Protein AF-A0A957Q0A1-F1 (afdb_monomer)

Foldseek 3Di:
DDDDDDDDDDDDDDDDDDDDDPDDPPPPDDPPDDDLPDPCCCPPVVLVVCVVVPDDNLQAQFAAWEADPVQQKIKIWRLWQDDSQPPPDDDHHDDGAQQTFIWMFHADPVRDGDDIDTPFGQDQAQPVDQAARTDPQGGGRWHYWYAAPLRWIWTWHPDPRHQWTFIWIHNSDGIATFKTAAGPWTWAQFDQDPQQKTWIKTFCHPCPADPPRNFIFTWTFFQDGPPDDFHGDDRDDDNRNRHMDGRGGDIDTQFTFPDAQPAEPVSAHHQFAQFLVRHTDGARGWHHWAFQAPDPNSQWTWIWIWGQAVQIWIKTFTKGQDPVRDIYGNGIHIDHPSVVRGHHGFHHWDADPVRDIDTDHPPDD

Solvent-accessible surface area (backbone atoms only — not comparable to full-atom values): 19840 Å² total; per-residue (Å²): 134,86,85,88,86,90,88,88,86,87,82,84,82,82,84,76,91,76,93,68,78,87,71,79,62,82,87,79,53,62,99,78,64,74,61,72,89,42,95,56,18,73,76,80,36,41,70,65,37,38,44,73,75,67,47,87,80,37,78,36,58,71,58,21,63,30,66,38,83,88,77,38,29,40,37,40,19,23,21,31,38,39,67,52,27,46,69,76,45,91,91,43,66,49,80,75,28,78,20,10,35,35,32,36,26,59,39,52,100,84,67,48,71,84,56,78,44,82,72,45,67,13,52,74,77,37,90,87,39,88,54,43,24,24,44,87,94,47,52,32,13,33,27,35,34,31,47,36,89,69,69,31,41,32,40,17,8,58,36,89,36,34,55,48,15,38,35,36,38,31,71,86,82,53,80,37,39,42,31,34,40,21,37,62,15,28,38,24,19,51,36,54,48,100,69,19,45,40,30,38,17,38,14,44,20,34,68,84,32,50,86,80,44,31,38,8,27,40,31,36,43,33,87,48,49,55,74,60,90,72,56,61,50,77,85,69,59,79,77,51,35,38,33,76,46,64,33,64,48,43,84,40,76,68,43,41,44,71,39,73,38,48,76,25,87,79,76,29,28,35,45,41,31,56,39,69,88,74,48,73,48,84,40,48,30,37,24,16,35,26,78,34,63,74,47,96,76,55,49,33,26,39,42,32,34,19,22,50,30,85,67,16,36,37,37,42,29,39,34,36,53,46,99,87,61,49,72,42,61,69,28,29,43,56,56,76,36,37,92,70,75,44,48,41,23,16,32,58,49,40,66,48,100,85,67,44,73,43,80,35,62,46,88,69,130

Structure (mmCIF, N/CA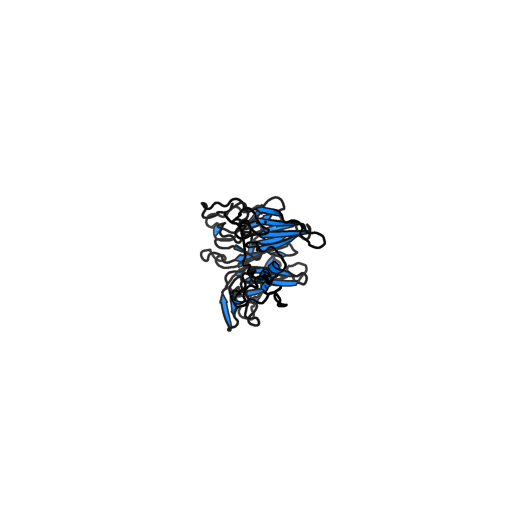/C/O backbone):
data_AF-A0A957Q0A1-F1
#
_entry.id   AF-A0A957Q0A1-F1
#
loop_
_atom_site.group_PDB
_atom_site.id
_atom_site.type_symbol
_atom_site.label_atom_id
_atom_site.label_alt_id
_atom_site.label_comp_id
_atom_site.label_asym_id
_atom_site.label_entity_id
_atom_site.label_seq_id
_atom_site.pdbx_PDB_ins_code
_atom_site.Cartn_x
_atom_site.Cartn_y
_atom_site.Cartn_z
_atom_site.occupancy
_atom_site.B_iso_or_equiv
_atom_site.auth_seq_id
_atom_site.auth_comp_id
_atom_site.auth_asym_id
_atom_site.auth_atom_id
_atom_site.pdbx_PDB_model_num
ATOM 1 N N . MET A 1 1 ? -86.832 45.012 17.436 1.00 36.28 1 MET A N 1
ATOM 2 C CA . MET A 1 1 ? -87.349 44.691 16.087 1.00 36.28 1 MET A CA 1
ATOM 3 C C . MET A 1 1 ? -86.285 43.888 15.342 1.00 36.28 1 MET A C 1
ATOM 5 O O . MET A 1 1 ? -85.155 44.338 15.357 1.00 36.28 1 MET A O 1
ATOM 9 N N . GLN A 1 2 ? -86.675 42.716 14.805 1.00 35.06 2 GLN A N 1
ATOM 10 C CA . GLN A 1 2 ? -86.088 41.884 13.715 1.00 35.06 2 GLN A CA 1
ATOM 11 C C . GLN A 1 2 ? -84.555 41.638 13.683 1.00 35.06 2 GLN A C 1
ATOM 13 O O . GLN A 1 2 ? -83.785 42.577 13.596 1.00 35.06 2 GLN A O 1
ATOM 18 N N . ARG A 1 3 ? -84.031 40.412 13.882 1.00 35.78 3 ARG A N 1
ATOM 19 C CA . ARG A 1 3 ? -84.052 39.142 13.089 1.00 35.78 3 ARG A CA 1
ATOM 20 C C . ARG A 1 3 ? -82.926 39.015 12.024 1.00 35.78 3 ARG A C 1
ATOM 22 O O . ARG A 1 3 ? -82.956 39.757 11.058 1.00 35.78 3 ARG A O 1
ATOM 29 N N . VAL A 1 4 ? -82.113 37.944 12.192 1.00 33.84 4 VAL A N 1
ATOM 30 C CA . VAL A 1 4 ? -81.620 36.930 11.197 1.00 33.84 4 VAL A CA 1
ATOM 31 C C . VAL A 1 4 ? -80.537 37.407 10.191 1.00 33.84 4 VAL A C 1
ATOM 33 O O . VAL A 1 4 ? -80.755 38.412 9.538 1.00 33.84 4 VAL A O 1
ATOM 36 N N . THR A 1 5 ? -79.299 36.886 10.052 1.00 35.75 5 THR A N 1
ATOM 37 C CA . THR A 1 5 ? -78.651 35.542 9.904 1.00 35.75 5 THR A CA 1
ATOM 38 C C . THR A 1 5 ? -78.504 35.028 8.442 1.00 35.75 5 THR A C 1
ATOM 40 O O . THR A 1 5 ? -79.501 34.670 7.832 1.00 35.75 5 THR A O 1
ATOM 43 N N . ILE A 1 6 ? -77.231 34.891 7.993 1.00 35.25 6 ILE A N 1
ATOM 44 C CA . ILE A 1 6 ? -76.593 33.980 6.985 1.00 35.25 6 ILE A CA 1
ATOM 45 C C . ILE A 1 6 ? -76.952 34.092 5.479 1.00 35.25 6 ILE A C 1
ATOM 47 O O . ILE A 1 6 ? -78.115 34.011 5.118 1.00 35.25 6 ILE A O 1
ATOM 51 N N . ILE A 1 7 ? -75.916 34.123 4.609 1.00 33.19 7 ILE A N 1
ATOM 52 C CA . ILE A 1 7 ? -75.650 33.169 3.494 1.00 33.19 7 ILE A CA 1
ATOM 53 C C . ILE A 1 7 ? -74.163 33.229 3.080 1.00 33.19 7 ILE A C 1
ATOM 55 O O . ILE A 1 7 ? -73.556 34.291 2.980 1.00 33.19 7 ILE A O 1
ATOM 59 N N . ALA A 1 8 ? -73.605 32.033 2.893 1.00 30.94 8 ALA A N 1
ATOM 60 C CA . ALA A 1 8 ? -72.232 31.681 2.558 1.00 30.94 8 ALA A CA 1
ATOM 61 C C . ALA A 1 8 ? -71.898 31.837 1.063 1.00 30.94 8 ALA A C 1
ATOM 63 O O . ALA A 1 8 ? -72.773 31.659 0.219 1.00 30.94 8 ALA A O 1
ATOM 64 N N . LEU A 1 9 ? -70.609 31.985 0.736 1.00 29.80 9 LEU A N 1
ATOM 65 C CA . LEU A 1 9 ? -70.069 31.532 -0.548 1.00 29.80 9 LEU A CA 1
ATOM 66 C C . LEU A 1 9 ? -68.820 30.674 -0.297 1.00 29.80 9 LEU A C 1
ATOM 68 O O . LEU A 1 9 ? -67.817 31.144 0.235 1.00 29.80 9 LEU A O 1
ATOM 72 N N . ARG A 1 10 ? -68.927 29.388 -0.643 1.00 30.81 10 ARG A N 1
ATOM 73 C CA . ARG A 1 10 ? -67.833 28.415 -0.703 1.00 30.81 10 ARG A CA 1
ATOM 74 C C . ARG A 1 10 ? -67.274 28.418 -2.123 1.00 30.81 10 ARG A C 1
ATOM 76 O O . ARG A 1 10 ? -68.052 28.246 -3.056 1.00 30.81 10 ARG A O 1
ATOM 83 N N . ILE A 1 11 ? -65.956 28.492 -2.278 1.00 33.19 11 ILE A N 1
ATOM 84 C CA . ILE A 1 11 ? -65.267 27.920 -3.441 1.00 33.19 11 ILE A CA 1
ATOM 85 C C . ILE A 1 11 ? -64.171 27.013 -2.892 1.00 33.19 11 ILE A C 1
ATOM 87 O O . ILE A 1 11 ? -63.233 27.464 -2.242 1.00 33.19 11 ILE A O 1
ATOM 91 N N . ALA A 1 12 ? -64.372 25.714 -3.097 1.00 31.03 12 ALA A N 1
ATOM 92 C CA . ALA A 1 12 ? -63.409 24.666 -2.822 1.00 31.03 12 ALA A CA 1
ATOM 93 C C . ALA A 1 12 ? -62.410 24.607 -3.985 1.00 31.03 12 ALA A C 1
ATOM 95 O O . ALA A 1 12 ? -62.823 24.461 -5.134 1.00 31.03 12 ALA A O 1
ATOM 96 N N . ALA A 1 13 ? -61.115 24.714 -3.691 1.00 32.44 13 ALA A N 1
ATOM 97 C CA . ALA A 1 13 ? -60.069 24.338 -4.631 1.00 32.44 13 ALA A CA 1
ATOM 98 C C . ALA A 1 13 ? -59.868 22.820 -4.534 1.00 32.44 13 ALA A C 1
ATOM 100 O O . ALA A 1 13 ? -59.596 22.287 -3.457 1.00 32.44 13 ALA A O 1
ATOM 101 N N . LEU A 1 14 ? -60.080 22.135 -5.658 1.00 29.56 14 LEU A N 1
ATOM 102 C CA . LEU A 1 14 ? -59.849 20.705 -5.816 1.00 29.56 14 LEU A CA 1
ATOM 103 C C . LEU A 1 14 ? -58.361 20.392 -5.617 1.00 29.56 14 LEU A C 1
ATOM 105 O O . LEU A 1 14 ? -57.502 20.951 -6.294 1.00 29.56 14 LEU A O 1
ATOM 109 N N . ILE A 1 15 ? -58.094 19.447 -4.722 1.00 32.94 15 ILE A N 1
ATOM 110 C CA . ILE A 1 15 ? -56.836 18.715 -4.623 1.00 32.94 15 ILE A CA 1
ATOM 111 C C . ILE A 1 15 ? -56.781 17.747 -5.808 1.00 32.94 15 ILE A C 1
ATOM 113 O O . ILE A 1 15 ? -57.645 16.879 -5.932 1.00 32.94 15 ILE A O 1
ATOM 117 N N . ALA A 1 16 ? -55.761 17.876 -6.653 1.00 30.95 16 ALA A N 1
ATOM 118 C CA . ALA A 1 16 ? -55.306 16.798 -7.518 1.00 30.95 16 ALA A CA 1
ATOM 119 C C . ALA A 1 16 ? -53.940 16.336 -7.001 1.00 30.95 16 ALA A C 1
ATOM 121 O O . ALA A 1 16 ? -52.974 17.095 -6.986 1.00 30.95 16 ALA A O 1
ATOM 122 N N . PHE A 1 17 ? -53.911 15.096 -6.521 1.00 35.62 17 PHE A N 1
ATOM 123 C CA . PHE A 1 17 ? -52.710 14.343 -6.183 1.00 35.62 17 PHE A CA 1
ATOM 124 C C . PHE A 1 17 ? -51.785 14.255 -7.406 1.00 35.62 17 PHE A C 1
ATOM 126 O O . PHE A 1 17 ? -52.199 13.741 -8.443 1.00 35.62 17 PHE A O 1
ATOM 133 N N . SER A 1 18 ? -50.519 14.646 -7.257 1.00 31.11 18 SER A N 1
ATOM 134 C CA . SER A 1 18 ? -49.432 14.038 -8.025 1.00 31.11 18 SER A CA 1
ATOM 135 C C . SER A 1 18 ? -48.354 13.562 -7.056 1.00 31.11 18 SER A C 1
ATOM 137 O O . SER A 1 18 ? -47.536 14.342 -6.573 1.00 31.11 18 SER A O 1
ATOM 139 N N . CYS A 1 19 ? -48.379 12.265 -6.757 1.00 41.03 19 CYS A N 1
ATOM 140 C CA . CYS A 1 19 ? -47.190 11.550 -6.322 1.00 41.03 19 CYS A CA 1
ATOM 141 C C . CYS A 1 19 ? -46.220 11.502 -7.506 1.00 41.03 19 CYS A C 1
ATOM 143 O O . CYS A 1 19 ? -46.461 10.777 -8.466 1.00 41.03 19 CYS A O 1
ATOM 145 N N . ALA A 1 20 ? -45.135 12.257 -7.418 1.00 32.19 20 ALA A N 1
ATOM 146 C CA . ALA A 1 20 ? -43.877 11.931 -8.069 1.00 32.19 20 ALA A CA 1
ATOM 147 C C . ALA A 1 20 ? -42.767 12.350 -7.092 1.00 32.19 20 ALA A C 1
ATOM 149 O O . ALA A 1 20 ? -42.833 13.473 -6.580 1.00 32.19 20 ALA A O 1
ATOM 150 N N . PRO A 1 21 ? -41.796 11.479 -6.768 1.00 35.66 21 PRO A N 1
ATOM 151 C CA . PRO A 1 21 ? -40.610 11.923 -6.047 1.00 35.66 21 PRO A CA 1
ATOM 152 C C . PRO A 1 21 ? -39.870 12.956 -6.914 1.00 35.66 21 PRO A C 1
ATOM 154 O O . PRO A 1 21 ? -40.050 12.956 -8.138 1.00 35.66 21 PRO A O 1
ATOM 157 N N . PRO A 1 22 ? -39.063 13.858 -6.330 1.00 39.69 22 PRO A N 1
ATOM 158 C CA . PRO A 1 22 ? -38.242 14.743 -7.135 1.00 39.69 22 PRO A CA 1
ATOM 159 C C . PRO A 1 22 ? -37.243 13.875 -7.905 1.00 39.69 22 PRO A C 1
ATOM 161 O O . PRO A 1 22 ? -36.281 13.366 -7.339 1.00 39.69 22 PRO A O 1
ATOM 164 N N . ALA A 1 23 ? -37.492 13.674 -9.198 1.00 43.22 23 ALA A N 1
ATOM 165 C CA . ALA A 1 23 ? -36.458 13.222 -10.108 1.00 43.22 23 ALA A CA 1
ATOM 166 C C . ALA A 1 23 ? -35.390 14.318 -10.111 1.00 43.22 23 ALA A C 1
ATOM 168 O O . ALA A 1 23 ? -35.679 15.460 -10.481 1.00 43.22 23 ALA A O 1
ATOM 169 N N . MET A 1 24 ? -34.185 13.991 -9.644 1.00 42.66 24 MET A N 1
ATOM 170 C CA . MET A 1 24 ? -33.029 14.855 -9.843 1.00 42.66 24 MET A CA 1
ATOM 171 C C . MET A 1 24 ? -32.934 15.175 -11.335 1.00 42.66 24 MET A C 1
ATOM 173 O O . MET A 1 24 ? -32.921 14.275 -12.176 1.00 42.66 24 MET A O 1
ATOM 177 N N . ALA A 1 25 ? -32.946 16.462 -11.672 1.00 42.09 25 ALA A N 1
ATOM 178 C CA . ALA A 1 25 ? -32.810 16.885 -13.050 1.00 42.09 25 ALA A CA 1
ATOM 179 C C . ALA A 1 25 ? -31.409 16.504 -13.547 1.00 42.09 25 ALA A C 1
ATOM 181 O O . ALA A 1 25 ? -30.412 16.745 -12.876 1.00 42.09 25 ALA A O 1
ATOM 182 N N . GLN A 1 26 ? -31.339 15.967 -14.763 1.00 46.81 26 GLN A N 1
ATOM 183 C CA . GLN A 1 26 ? -30.113 15.562 -15.463 1.00 46.81 26 GLN A CA 1
ATOM 184 C C . GLN A 1 26 ? -29.058 16.685 -15.613 1.00 46.81 26 GLN A C 1
ATOM 186 O O . GLN A 1 26 ? -27.949 16.427 -16.062 1.00 46.81 26 GLN A O 1
ATOM 191 N N . ALA A 1 27 ? -29.393 17.927 -15.244 1.00 45.62 27 ALA A N 1
ATOM 192 C CA . ALA A 1 27 ? -28.525 19.100 -15.315 1.00 45.62 27 ALA A CA 1
ATOM 193 C C . ALA A 1 27 ? -27.481 19.201 -14.181 1.00 45.62 27 ALA A C 1
ATOM 195 O O . ALA A 1 27 ? -26.561 19.999 -14.318 1.00 45.62 27 ALA A O 1
ATOM 196 N N . ASP A 1 28 ? -27.601 18.399 -13.114 1.00 55.78 28 ASP A N 1
ATOM 197 C CA . ASP A 1 28 ? -26.660 18.386 -11.974 1.00 55.78 28 ASP A CA 1
ATOM 198 C C . ASP A 1 28 ? -25.745 17.146 -11.952 1.00 55.78 28 ASP A C 1
ATOM 200 O O . ASP A 1 28 ? -25.008 16.923 -10.993 1.00 55.78 28 ASP A O 1
ATOM 204 N N . LEU A 1 29 ? -25.800 16.308 -12.991 1.00 54.81 29 LEU A N 1
ATOM 205 C CA . LEU A 1 29 ? -24.927 15.143 -13.098 1.00 54.81 29 LEU A CA 1
ATOM 206 C C . LEU A 1 29 ? -23.552 15.554 -13.650 1.00 54.81 29 LEU A C 1
ATOM 208 O O . LEU A 1 29 ? -23.498 16.385 -14.563 1.00 54.81 29 LEU A O 1
ATOM 212 N N . PRO A 1 30 ? -22.447 14.969 -13.142 1.00 63.41 30 PRO A N 1
ATOM 213 C CA . PRO A 1 30 ? -21.141 15.075 -13.781 1.00 63.41 30 PRO A CA 1
ATOM 214 C C . PRO A 1 30 ? -21.252 14.802 -15.288 1.00 63.41 30 PRO A C 1
ATOM 216 O O . PRO A 1 30 ? -22.104 14.015 -15.708 1.00 63.41 30 PRO A O 1
ATOM 219 N N . PRO A 1 31 ? -20.408 15.419 -16.129 1.00 64.06 31 PRO A N 1
ATOM 220 C CA . PRO A 1 31 ? -20.520 15.326 -17.587 1.00 64.06 31 PRO A CA 1
ATOM 221 C C . PRO A 1 31 ? -20.473 13.892 -18.146 1.00 64.06 31 PRO A C 1
ATOM 223 O O . PRO A 1 31 ? -20.865 13.686 -19.295 1.00 64.06 31 PRO A O 1
ATOM 226 N N . PHE A 1 32 ? -20.040 12.914 -17.347 1.00 75.00 32 PHE A N 1
ATOM 227 C CA . PHE A 1 32 ? -19.947 11.499 -17.712 1.00 75.00 32 PHE A CA 1
ATOM 228 C C . PHE A 1 32 ? -20.939 10.594 -16.978 1.00 75.00 32 PHE A C 1
ATOM 230 O O . PHE A 1 32 ? -20.960 9.391 -17.233 1.00 75.00 32 PHE A O 1
ATOM 237 N N . ALA A 1 33 ? -21.784 11.156 -16.113 1.00 82.19 33 ALA A N 1
ATOM 238 C CA . ALA A 1 33 ? -22.657 10.346 -15.292 1.00 82.19 33 ALA A CA 1
ATOM 239 C C . ALA A 1 33 ? -23.811 9.729 -16.095 1.00 82.19 33 ALA A C 1
ATOM 241 O O . ALA A 1 33 ? -24.498 10.409 -16.867 1.00 82.19 33 ALA A O 1
ATOM 242 N N . ILE A 1 34 ? -24.066 8.440 -15.874 1.00 88.25 34 ILE A N 1
ATOM 243 C CA . ILE A 1 34 ? -25.164 7.715 -16.520 1.00 88.25 34 ILE A CA 1
ATOM 244 C C . ILE A 1 34 ? -26.412 7.651 -15.619 1.00 88.25 34 ILE A C 1
ATOM 246 O O . ILE A 1 34 ? -26.320 7.765 -14.389 1.00 88.25 34 ILE A O 1
ATOM 250 N N . PRO A 1 35 ? -27.614 7.502 -16.211 1.00 91.50 35 PRO A N 1
ATOM 251 C CA . PRO A 1 35 ? -28.833 7.222 -15.459 1.00 91.50 35 PRO A CA 1
ATOM 252 C C . PRO A 1 35 ? -28.706 5.928 -14.649 1.00 91.50 35 PRO A C 1
ATOM 254 O O . PRO A 1 35 ? -28.146 4.948 -15.135 1.00 91.50 35 PRO A O 1
ATOM 257 N N . LEU A 1 36 ? -29.254 5.900 -13.434 1.00 92.75 36 LEU A N 1
ATOM 258 C CA . LEU A 1 36 ? -29.121 4.735 -12.553 1.00 92.75 36 LEU A CA 1
ATOM 259 C C . LEU A 1 36 ? -30.023 3.548 -12.942 1.00 92.75 36 LEU A C 1
ATOM 261 O O . LEU A 1 36 ? -29.831 2.442 -12.452 1.00 92.75 36 LEU A O 1
ATOM 265 N N . ASP A 1 37 ? -30.972 3.746 -13.859 1.00 93.06 37 ASP A N 1
ATOM 266 C CA . ASP A 1 37 ? -31.738 2.669 -14.500 1.00 93.06 37 ASP A CA 1
ATOM 267 C C . ASP A 1 37 ? -31.013 2.055 -15.714 1.00 93.06 37 ASP A C 1
ATOM 269 O O . ASP A 1 37 ? -31.492 1.084 -16.309 1.00 93.06 37 ASP A O 1
ATOM 273 N N . HIS A 1 38 ? -29.846 2.587 -16.092 1.00 94.62 38 HIS A N 1
ATOM 274 C CA . HIS A 1 38 ? -29.024 2.022 -17.151 1.00 94.62 38 HIS A CA 1
ATOM 275 C C . HIS A 1 38 ? -28.377 0.698 -16.688 1.00 94.62 38 HIS A C 1
ATOM 277 O O . HIS A 1 38 ? -27.821 0.648 -15.592 1.00 94.62 38 HIS A O 1
ATOM 283 N N . PRO A 1 39 ? -28.316 -0.360 -17.525 1.00 94.19 39 PRO A N 1
ATOM 284 C CA . PRO A 1 39 ? -27.735 -1.655 -17.134 1.00 94.19 39 PRO A CA 1
ATOM 285 C C . PRO A 1 39 ? -26.268 -1.617 -16.673 1.00 94.19 39 PRO A C 1
ATOM 287 O O . PRO A 1 39 ? -25.804 -2.552 -16.030 1.00 94.19 39 PRO A O 1
ATOM 290 N N . ALA A 1 40 ? -25.531 -0.559 -17.025 1.00 92.00 40 ALA A N 1
ATOM 291 C CA . ALA A 1 40 ? -24.142 -0.351 -16.607 1.00 92.00 40 ALA A CA 1
ATOM 292 C C . ALA A 1 40 ? -23.987 0.449 -15.297 1.00 92.00 40 ALA A C 1
ATOM 294 O O . ALA A 1 40 ? -22.871 0.559 -14.796 1.00 92.00 40 ALA A O 1
ATOM 295 N N . ALA A 1 41 ? -25.069 1.008 -14.740 1.00 92.19 41 ALA A N 1
ATOM 296 C CA . ALA A 1 41 ? -25.017 1.819 -13.522 1.00 92.19 41 ALA A CA 1
ATOM 297 C C . ALA A 1 41 ? -24.378 1.105 -12.314 1.00 92.19 41 ALA A C 1
ATOM 299 O O . ALA A 1 41 ? -23.566 1.743 -11.649 1.00 92.19 41 ALA A O 1
ATOM 300 N N . PRO A 1 42 ? -24.603 -0.205 -12.070 1.00 91.81 42 PRO A N 1
ATOM 301 C CA . PRO A 1 42 ? -23.932 -0.911 -10.973 1.00 91.81 42 PRO A CA 1
ATOM 302 C C . PRO A 1 42 ? -22.400 -0.957 -11.073 1.00 91.81 42 PRO A C 1
ATOM 304 O O . PRO A 1 42 ? -21.750 -1.322 -10.102 1.00 91.81 42 PRO A O 1
ATOM 307 N N . PHE A 1 43 ? -21.832 -0.647 -12.244 1.00 87.56 43 PHE A N 1
ATOM 308 C CA . PHE A 1 43 ? -20.397 -0.754 -12.520 1.00 87.56 43 PHE A CA 1
ATOM 309 C C . PHE A 1 43 ? -19.721 0.603 -12.717 1.00 87.56 43 PHE A C 1
ATOM 311 O O . PHE A 1 43 ? -18.561 0.758 -12.357 1.00 87.56 43 PHE A O 1
ATOM 318 N N . LEU A 1 44 ? -20.425 1.565 -13.322 1.00 86.31 44 LEU A N 1
ATOM 319 C CA . LEU A 1 44 ? -19.881 2.893 -13.637 1.00 86.31 44 LEU A CA 1
ATOM 320 C C . LEU A 1 44 ? -20.327 3.967 -12.639 1.00 86.31 44 LEU A C 1
ATOM 322 O O . LEU A 1 44 ? -19.728 5.029 -12.568 1.00 86.31 44 LEU A O 1
ATOM 326 N N . GLU A 1 45 ? -21.382 3.696 -11.872 1.00 88.81 45 GLU A N 1
ATOM 327 C CA . GLU A 1 45 ? -21.975 4.610 -10.891 1.00 88.81 45 GLU A CA 1
ATOM 328 C C . GLU A 1 45 ? -22.114 3.921 -9.535 1.00 88.81 45 GLU A C 1
ATOM 330 O O . GLU A 1 45 ? -23.047 4.208 -8.787 1.00 88.81 45 GLU A O 1
ATOM 335 N N . SER A 1 46 ? -21.218 2.977 -9.228 1.00 88.75 46 SER A N 1
ATOM 336 C CA . SER A 1 46 ? -21.361 2.007 -8.137 1.00 88.75 46 SER A CA 1
ATOM 337 C C . SER A 1 46 ? -21.778 2.651 -6.813 1.00 88.75 46 SER A C 1
ATOM 339 O O . SER A 1 46 ? -22.684 2.153 -6.154 1.00 88.75 46 SER A O 1
ATOM 341 N N . TYR A 1 47 ? -21.201 3.808 -6.468 1.00 87.56 47 TYR A N 1
ATOM 342 C CA . TYR A 1 47 ? -21.580 4.584 -5.283 1.00 87.56 47 TYR A CA 1
ATOM 343 C C . TYR A 1 47 ? -23.036 5.080 -5.332 1.00 87.56 47 TYR A C 1
ATOM 345 O O . TYR A 1 47 ? -23.829 4.798 -4.435 1.00 87.56 47 TYR A O 1
ATOM 353 N N . ARG A 1 48 ? -23.423 5.796 -6.398 1.00 90.00 48 ARG A N 1
ATOM 354 C CA . ARG A 1 48 ? -24.783 6.344 -6.557 1.00 90.00 48 ARG A CA 1
ATOM 355 C C . ARG A 1 48 ? -25.828 5.236 -6.690 1.00 90.00 48 ARG A C 1
ATOM 357 O O . ARG A 1 48 ? -26.924 5.369 -6.151 1.00 90.00 48 ARG A O 1
ATOM 364 N N . PHE A 1 49 ? -25.486 4.159 -7.394 1.00 93.38 49 PHE A N 1
ATOM 365 C CA . PHE A 1 49 ? -26.331 2.982 -7.543 1.00 93.38 49 PHE A CA 1
ATOM 366 C C . PHE A 1 49 ? -26.535 2.281 -6.193 1.00 93.38 49 PHE A C 1
ATOM 368 O O . PHE A 1 49 ? -27.672 2.010 -5.822 1.00 93.38 49 PHE A O 1
ATOM 375 N N . ALA A 1 50 ? -25.472 2.072 -5.408 1.00 92.62 50 ALA A N 1
ATOM 376 C CA . ALA A 1 50 ? -25.577 1.473 -4.078 1.00 92.62 50 ALA A CA 1
ATOM 377 C C . ALA A 1 50 ? -26.483 2.294 -3.144 1.00 92.62 50 ALA A C 1
ATOM 379 O O . ALA A 1 50 ? -27.350 1.724 -2.485 1.00 92.62 50 ALA A O 1
ATOM 380 N N . VAL A 1 51 ? -26.357 3.628 -3.144 1.00 92.44 51 VAL A N 1
ATOM 381 C CA . VAL A 1 51 ? -27.255 4.518 -2.382 1.00 92.44 51 VAL A CA 1
ATOM 382 C C . VAL A 1 51 ? -28.714 4.358 -2.814 1.00 92.44 51 VAL A C 1
ATOM 384 O O . VAL A 1 51 ? -29.601 4.302 -1.963 1.00 92.44 51 VAL A O 1
ATOM 387 N N . GLN A 1 52 ? -28.991 4.267 -4.122 1.00 93.94 52 GLN A N 1
ATOM 388 C CA . GLN A 1 52 ? -30.354 4.041 -4.618 1.00 93.94 52 GLN A CA 1
ATOM 389 C C . GLN A 1 52 ? -30.935 2.710 -4.122 1.00 93.94 52 GLN A C 1
ATOM 391 O O . GLN A 1 52 ? -32.121 2.653 -3.795 1.00 93.94 52 GLN A O 1
ATOM 396 N N . GLU A 1 53 ? -30.109 1.668 -4.044 1.00 94.88 53 GLU A N 1
ATOM 397 C CA . GLU A 1 53 ? -30.499 0.353 -3.527 1.00 94.88 53 GLU A CA 1
ATOM 398 C C . GLU A 1 53 ? -30.559 0.301 -1.986 1.00 94.88 53 GLU A C 1
ATOM 400 O O . GLU A 1 53 ? -30.891 -0.734 -1.410 1.00 94.88 53 GLU A O 1
ATOM 405 N N . GLY A 1 54 ? -30.304 1.426 -1.306 1.00 93.12 54 GLY A N 1
ATOM 406 C CA . GLY A 1 54 ? -30.443 1.569 0.143 1.00 93.12 54 GLY A CA 1
ATOM 407 C C . GLY A 1 54 ? -29.172 1.288 0.941 1.00 93.12 54 GLY A C 1
ATOM 408 O O . GLY A 1 54 ? -29.263 1.093 2.150 1.00 93.12 54 GLY A O 1
ATOM 409 N N . ALA A 1 55 ? -28.001 1.258 0.299 1.00 92.50 55 ALA A N 1
ATOM 410 C CA . ALA A 1 55 ? -26.731 1.165 1.006 1.00 92.50 55 ALA A CA 1
ATOM 411 C C . ALA A 1 55 ? -26.376 2.483 1.710 1.00 92.50 55 ALA A C 1
ATOM 413 O O . ALA A 1 55 ? -26.570 3.578 1.172 1.00 92.50 55 ALA A O 1
ATOM 414 N N . THR A 1 56 ? -25.770 2.362 2.887 1.00 90.12 56 THR A N 1
ATOM 415 C CA . THR A 1 56 ? -25.143 3.472 3.601 1.00 90.12 56 THR A CA 1
ATOM 416 C C . THR A 1 56 ? -23.878 3.921 2.871 1.00 90.12 56 THR A C 1
ATOM 418 O O . THR A 1 56 ? -23.007 3.108 2.561 1.00 90.12 56 THR A O 1
ATOM 421 N N . ALA A 1 57 ? -23.747 5.222 2.624 1.00 88.44 57 ALA A N 1
ATOM 422 C CA . ALA A 1 57 ? -22.652 5.786 1.831 1.00 88.44 57 ALA A CA 1
ATOM 423 C C . ALA A 1 57 ? -21.907 6.925 2.548 1.00 88.44 57 ALA A C 1
ATOM 425 O O . ALA A 1 57 ? -21.326 7.811 1.921 1.00 88.44 57 ALA A O 1
ATOM 426 N N . GLU A 1 58 ? -21.961 6.889 3.877 1.00 93.06 58 GLU A N 1
ATOM 427 C CA . GLU A 1 58 ? -21.437 7.906 4.796 1.00 93.06 58 GLU A CA 1
ATOM 428 C C . GLU A 1 58 ? -19.963 7.694 5.149 1.00 93.06 58 GLU A C 1
ATOM 430 O O . GLU A 1 58 ? -19.334 8.581 5.723 1.00 93.06 58 GLU A O 1
ATOM 435 N N . TRP A 1 59 ? -19.413 6.531 4.786 1.00 91.81 59 TRP A N 1
ATOM 436 C CA . TRP A 1 59 ? -18.014 6.178 4.983 1.00 91.81 59 TRP A CA 1
ATOM 437 C C . TRP A 1 59 ? -17.085 7.219 4.367 1.00 91.81 59 TRP A C 1
ATOM 439 O O . TRP A 1 59 ? -17.256 7.656 3.227 1.00 91.81 59 TRP A O 1
ATOM 449 N N . ARG A 1 60 ? -16.054 7.583 5.121 1.00 88.12 60 ARG A N 1
ATOM 450 C CA . ARG A 1 60 ? -15.038 8.534 4.699 1.00 88.12 60 ARG A CA 1
ATOM 451 C C . ARG A 1 60 ? -13.708 7.809 4.559 1.00 88.12 60 ARG A C 1
ATOM 453 O O . ARG A 1 60 ? -13.211 7.284 5.546 1.00 88.12 60 ARG A O 1
ATOM 460 N N . LYS A 1 61 ? -13.124 7.838 3.352 1.00 90.31 61 LYS A N 1
ATOM 461 C CA . LYS A 1 61 ? -11.800 7.244 3.082 1.00 90.31 61 LYS A CA 1
ATOM 462 C C . LYS A 1 61 ? -11.718 5.799 3.606 1.00 90.31 61 LYS A C 1
ATOM 464 O O . LYS A 1 61 ? -10.913 5.474 4.477 1.00 90.31 61 LYS A O 1
ATOM 469 N N . MET A 1 62 ? -12.663 4.977 3.143 1.00 92.50 62 MET A N 1
ATOM 470 C CA . MET A 1 62 ? -12.598 3.529 3.322 1.00 92.50 62 MET A CA 1
ATOM 471 C C . MET A 1 62 ? -11.591 3.007 2.299 1.00 92.50 62 MET A C 1
ATOM 473 O O . MET A 1 62 ? -11.928 2.905 1.122 1.00 92.50 62 MET A O 1
ATOM 477 N N . GLU A 1 63 ? -10.369 2.761 2.762 1.00 93.19 63 GLU A N 1
ATOM 478 C CA . GLU A 1 63 ? -9.209 2.447 1.926 1.00 93.19 63 GLU A CA 1
ATOM 479 C C . GLU A 1 63 ? -9.037 0.921 1.808 1.00 93.19 63 GLU A C 1
ATOM 481 O O . GLU A 1 63 ? -9.750 0.251 1.055 1.00 93.19 63 GLU A O 1
ATOM 486 N N . GLY A 1 64 ? -8.116 0.334 2.577 1.00 93.25 64 GLY A N 1
ATOM 487 C CA . GLY A 1 64 ? -7.775 -1.076 2.490 1.00 93.25 64 GLY A CA 1
ATOM 488 C C . GLY A 1 64 ? -8.782 -2.027 3.128 1.00 93.25 64 GLY A C 1
ATOM 489 O O . GLY A 1 64 ? -9.399 -1.770 4.165 1.00 93.25 64 GLY A O 1
ATOM 490 N N . ILE A 1 65 ? -8.862 -3.206 2.516 1.00 95.25 65 ILE A N 1
ATOM 491 C CA . ILE A 1 65 ? -9.617 -4.367 2.976 1.00 95.25 65 ILE A CA 1
ATOM 492 C C . ILE A 1 65 ? -8.683 -5.576 3.049 1.00 95.25 65 ILE A C 1
ATOM 494 O O . ILE A 1 65 ? -7.910 -5.828 2.125 1.00 95.25 65 ILE A O 1
ATOM 498 N N . ALA A 1 66 ? -8.766 -6.351 4.128 1.00 96.00 66 ALA A N 1
ATOM 499 C CA . ALA A 1 66 ? -8.059 -7.625 4.242 1.00 96.00 66 ALA A CA 1
ATOM 500 C C . ALA A 1 66 ? -8.959 -8.703 4.844 1.00 96.00 66 ALA A C 1
ATOM 502 O O . ALA A 1 66 ? -9.757 -8.433 5.737 1.00 96.00 66 ALA A O 1
ATOM 503 N N . TYR A 1 67 ? -8.812 -9.934 4.363 1.00 95.12 67 TYR A N 1
ATOM 504 C CA . TYR A 1 67 ? -9.565 -11.091 4.836 1.00 95.12 67 TYR A CA 1
ATOM 505 C C . TYR A 1 67 ? -8.612 -12.121 5.441 1.00 95.12 67 TYR A C 1
ATOM 507 O O . TYR A 1 67 ? -7.660 -12.546 4.787 1.00 95.12 67 TYR A O 1
ATOM 515 N N . ASP A 1 68 ? -8.885 -12.523 6.680 1.00 95.50 68 ASP A N 1
ATOM 516 C CA . ASP A 1 68 ? -8.255 -13.667 7.328 1.00 95.50 68 ASP A CA 1
ATOM 517 C C . ASP A 1 68 ? -9.115 -14.922 7.090 1.00 95.50 68 ASP A C 1
ATOM 519 O O . ASP A 1 68 ? -10.169 -15.074 7.720 1.00 95.50 68 ASP A O 1
ATOM 523 N N . PRO A 1 69 ? -8.675 -15.850 6.220 1.00 92.12 69 PRO A N 1
ATOM 524 C CA . PRO A 1 69 ? -9.418 -17.073 5.935 1.00 92.12 69 PRO A CA 1
ATOM 525 C C . PRO A 1 69 ? -9.421 -18.074 7.094 1.00 92.12 69 PRO A C 1
ATOM 527 O O . PRO A 1 69 ? -10.246 -18.983 7.105 1.00 92.12 69 PRO A O 1
ATOM 530 N N . THR A 1 70 ? -8.506 -17.947 8.058 1.00 92.75 70 THR A N 1
ATOM 531 C CA . THR A 1 70 ? -8.423 -18.856 9.209 1.00 92.75 70 THR A CA 1
ATOM 532 C C . THR A 1 70 ? -9.432 -18.465 10.278 1.00 92.75 70 THR A C 1
ATOM 534 O O . THR A 1 70 ? -10.105 -19.333 10.834 1.00 92.75 70 THR A O 1
ATOM 537 N N . ALA A 1 71 ? -9.546 -17.165 10.558 1.00 94.06 71 ALA A N 1
ATOM 538 C CA . ALA A 1 71 ? -10.529 -16.632 11.497 1.00 94.06 71 ALA A CA 1
ATOM 539 C C . ALA A 1 71 ? -11.914 -16.405 10.865 1.00 94.06 71 ALA A C 1
ATOM 541 O O . ALA A 1 71 ? -12.872 -16.180 11.593 1.00 94.06 71 ALA A O 1
ATOM 542 N N . ASN A 1 72 ? -12.016 -16.470 9.532 1.00 95.94 72 ASN A N 1
ATOM 543 C CA . ASN A 1 72 ? -13.162 -15.996 8.754 1.00 95.94 72 ASN A CA 1
ATOM 544 C C . ASN A 1 72 ? -13.529 -14.541 9.097 1.00 95.94 72 ASN A C 1
ATOM 546 O O . ASN A 1 72 ? -14.689 -14.210 9.343 1.00 95.94 72 ASN A O 1
ATOM 550 N N . ARG A 1 73 ? -12.513 -13.673 9.131 1.00 96.88 73 ARG A N 1
ATOM 551 C CA . ARG A 1 73 ? -12.634 -12.293 9.610 1.00 96.88 73 ARG A CA 1
ATOM 552 C C . ARG A 1 73 ? -12.229 -11.292 8.541 1.00 96.88 73 ARG A C 1
ATOM 554 O O . ARG A 1 73 ? -11.208 -11.462 7.879 1.00 96.88 73 ARG A O 1
ATOM 561 N N . LEU A 1 74 ? -13.006 -10.224 8.410 1.00 97.69 74 LEU A N 1
ATOM 562 C CA . LEU A 1 74 ? -12.719 -9.081 7.554 1.00 97.69 74 LEU A CA 1
ATOM 563 C C . LEU A 1 74 ? -12.148 -7.924 8.379 1.00 97.69 74 LEU A C 1
ATOM 565 O O . LEU A 1 74 ? -12.637 -7.641 9.472 1.00 97.69 74 LEU A O 1
ATOM 569 N N . TYR A 1 75 ? -11.163 -7.228 7.826 1.00 98.31 75 TYR A N 1
ATOM 570 C CA . TYR A 1 75 ? -10.619 -5.979 8.345 1.00 98.31 75 TYR A CA 1
ATOM 571 C C . TYR A 1 75 ? -10.819 -4.871 7.316 1.00 98.31 75 TYR A C 1
ATOM 573 O O . TYR A 1 75 ? -10.616 -5.093 6.121 1.00 98.31 75 TYR A O 1
ATOM 581 N N . LEU A 1 76 ? -11.203 -3.688 7.788 1.00 97.69 76 LEU A N 1
ATOM 582 C CA . LEU A 1 76 ? -11.459 -2.509 6.965 1.00 97.69 76 LEU A CA 1
ATOM 583 C C . LEU A 1 76 ? -10.713 -1.310 7.557 1.00 97.69 76 LEU A C 1
ATOM 585 O O . LEU A 1 76 ? -10.861 -1.016 8.747 1.00 97.69 76 LEU A O 1
ATOM 589 N N . ALA A 1 77 ? -9.939 -0.608 6.734 1.00 98.00 77 ALA A N 1
ATOM 590 C CA . ALA A 1 77 ? -9.245 0.614 7.114 1.00 98.00 77 ALA A CA 1
ATOM 591 C C . ALA A 1 77 ? -10.094 1.846 6.792 1.00 98.00 77 ALA A C 1
ATOM 593 O O . ALA A 1 77 ? -10.476 2.079 5.647 1.00 98.00 77 ALA A O 1
ATOM 594 N N . MET A 1 78 ? -10.390 2.632 7.823 1.00 97.56 78 MET A N 1
ATOM 595 C CA . MET A 1 78 ? -10.988 3.957 7.710 1.00 97.56 78 MET A CA 1
ATOM 596 C C . MET A 1 78 ? -9.872 4.944 8.001 1.00 97.56 78 MET A C 1
ATOM 598 O O . MET A 1 78 ? -9.512 5.144 9.166 1.00 97.56 78 MET A O 1
ATOM 602 N N . SER A 1 79 ? -9.321 5.549 6.951 1.00 97.38 79 SER A N 1
ATOM 603 C CA . SER A 1 79 ? -8.204 6.483 7.089 1.00 97.38 79 SER A CA 1
ATOM 604 C C . SER A 1 79 ? -8.604 7.698 7.937 1.00 97.38 79 SER A C 1
ATOM 606 O O . SER A 1 79 ? -7.810 8.195 8.730 1.00 97.38 79 SER A O 1
ATOM 608 N N . ALA A 1 80 ? -9.871 8.124 7.890 1.00 96.38 80 ALA A N 1
ATOM 609 C CA . ALA A 1 80 ? -10.408 9.127 8.804 1.00 96.38 80 ALA A CA 1
ATOM 610 C C . ALA A 1 80 ? -11.869 8.842 9.167 1.00 96.38 80 ALA A C 1
ATOM 612 O O . ALA A 1 80 ? -12.647 8.359 8.353 1.00 96.38 80 ALA A O 1
ATOM 613 N N . VAL A 1 81 ? -12.257 9.212 10.386 1.00 96.94 81 VAL A N 1
ATOM 614 C CA . VAL A 1 81 ? -13.654 9.236 10.830 1.00 96.94 81 VAL A CA 1
ATOM 615 C C . VAL A 1 81 ? -14.055 10.694 11.022 1.00 96.94 81 VAL A C 1
ATOM 617 O O . VAL A 1 81 ? -13.826 11.283 12.080 1.00 96.94 81 VAL A O 1
ATOM 620 N N . ASP A 1 82 ? -14.597 11.294 9.966 1.00 95.56 82 ASP A N 1
ATOM 621 C CA . ASP A 1 82 ? -15.141 12.652 9.948 1.00 95.56 82 ASP A CA 1
ATOM 622 C C . ASP A 1 82 ? -16.238 12.796 8.872 1.00 95.56 82 ASP A C 1
ATOM 624 O O . ASP A 1 82 ? -16.677 11.814 8.269 1.00 95.56 82 ASP A O 1
ATOM 628 N N . GLN A 1 83 ? -16.707 14.027 8.645 1.00 94.69 83 GLN A N 1
ATOM 629 C CA . GLN A 1 83 ? -17.709 14.359 7.626 1.00 94.69 83 GLN A CA 1
ATOM 630 C C . GLN A 1 83 ? -18.989 13.522 7.767 1.00 94.69 83 GLN A C 1
ATOM 632 O O . GLN A 1 83 ? -19.673 13.654 8.779 1.00 94.69 83 GLN A O 1
ATOM 637 N N . GLY A 1 84 ? -19.323 12.704 6.759 1.00 93.69 84 GLY A N 1
ATOM 638 C CA . GLY A 1 84 ? -20.557 11.920 6.707 1.00 93.69 84 GLY A CA 1
ATOM 639 C C . GLY A 1 84 ? -20.721 10.969 7.888 1.00 93.69 84 GLY A C 1
ATOM 640 O O . GLY A 1 84 ? -21.840 10.728 8.299 1.00 93.69 84 GLY A O 1
ATOM 641 N N . MET A 1 85 ? -19.625 10.511 8.498 1.00 96.75 85 MET A N 1
ATOM 642 C CA . MET A 1 85 ? -19.674 9.598 9.647 1.00 96.75 85 MET A CA 1
ATOM 643 C C . MET A 1 85 ? -19.983 10.292 10.984 1.00 96.75 85 MET A C 1
ATOM 645 O O . MET A 1 85 ? -20.098 9.626 12.012 1.00 96.75 85 MET A O 1
ATOM 649 N N . THR A 1 86 ? -19.993 11.629 11.012 1.00 96.50 86 THR A N 1
ATOM 650 C CA . THR A 1 86 ? -19.998 12.419 12.256 1.00 96.50 86 THR A CA 1
ATOM 651 C C . THR A 1 86 ? -20.917 13.642 12.186 1.00 96.50 86 THR A C 1
ATOM 653 O O . THR A 1 86 ? -20.778 14.565 12.991 1.00 96.50 86 THR A O 1
ATOM 656 N N . ASP A 1 87 ? -21.789 13.738 11.177 1.00 95.00 87 ASP A N 1
ATOM 657 C CA . ASP A 1 87 ? -22.636 14.918 10.955 1.00 95.00 87 ASP A CA 1
ATOM 658 C C . ASP A 1 87 ? -24.028 14.816 11.609 1.00 95.00 87 ASP A C 1
ATOM 660 O O . ASP A 1 87 ? -24.837 15.747 11.485 1.00 95.00 87 ASP A O 1
ATOM 664 N N . GLY A 1 88 ? -24.285 13.720 12.333 1.00 95.19 88 GLY A N 1
ATOM 665 C CA . GLY A 1 88 ? -25.545 13.440 13.017 1.00 95.19 88 GLY A CA 1
ATOM 666 C C . GLY A 1 88 ? -26.689 13.036 12.085 1.00 95.19 88 GLY A C 1
ATOM 667 O O . GLY A 1 88 ? -27.856 13.237 12.443 1.00 95.19 88 GLY A O 1
ATOM 668 N N . LYS A 1 89 ? -26.391 12.551 10.873 1.00 91.88 89 LYS A N 1
ATOM 669 C CA . LYS A 1 89 ? -27.379 12.079 9.892 1.00 91.88 89 LYS A CA 1
ATOM 670 C C . LYS A 1 89 ? -27.134 10.610 9.524 1.00 91.88 89 LYS A C 1
ATOM 672 O O . LYS A 1 89 ? -26.196 10.000 10.008 1.00 91.88 89 LYS A O 1
ATOM 677 N N . GLY A 1 90 ? -28.080 10.074 8.744 1.00 91.19 90 GLY A N 1
ATOM 678 C CA . GLY A 1 90 ? -28.092 8.706 8.217 1.00 91.19 90 GLY A CA 1
ATOM 679 C C . GLY A 1 90 ? -27.903 7.615 9.267 1.00 91.19 90 GLY A C 1
ATOM 680 O O . GLY A 1 90 ? -28.531 7.668 10.327 1.00 91.19 90 GLY A O 1
ATOM 681 N N . ASP A 1 91 ? -27.131 6.594 8.911 1.00 93.81 91 ASP A N 1
ATOM 682 C CA . ASP A 1 91 ? -26.946 5.373 9.692 1.00 93.81 91 ASP A CA 1
ATOM 683 C C . ASP A 1 91 ? -25.658 5.414 10.534 1.00 93.81 91 ASP A C 1
ATOM 685 O O . ASP A 1 91 ? -25.575 4.724 11.555 1.00 93.81 91 ASP A O 1
ATOM 689 N N . ILE A 1 92 ? -24.660 6.216 10.137 1.00 94.81 92 ILE A N 1
ATOM 690 C CA . ILE A 1 92 ? -23.368 6.340 10.825 1.00 94.81 92 ILE A CA 1
ATOM 691 C C . ILE A 1 92 ? -23.265 7.686 11.545 1.00 94.81 92 ILE A C 1
ATOM 693 O O . ILE A 1 92 ? -23.012 8.720 10.938 1.00 94.81 92 ILE A O 1
ATOM 697 N N . ASP A 1 93 ? -23.347 7.644 12.874 1.00 95.50 93 ASP A N 1
ATOM 698 C CA . ASP A 1 93 ? -23.079 8.793 13.744 1.00 95.50 93 ASP A CA 1
ATOM 699 C C . ASP A 1 93 ? -22.140 8.376 14.882 1.00 95.50 93 ASP A C 1
ATOM 701 O O . ASP A 1 93 ? -22.555 7.843 15.917 1.00 95.50 93 ASP A O 1
ATOM 705 N N . VAL A 1 94 ? -20.840 8.558 14.657 1.00 95.19 94 VAL A N 1
ATOM 706 C CA . VAL A 1 94 ? -19.778 8.202 15.605 1.00 95.19 94 VAL A CA 1
ATOM 707 C C . VAL A 1 94 ? -18.916 9.415 15.951 1.00 95.19 94 VAL A C 1
ATOM 709 O O . VAL A 1 94 ? -18.958 10.463 15.311 1.00 95.19 94 VAL A O 1
ATOM 712 N N . ALA A 1 95 ? -18.119 9.299 17.014 1.00 95.38 95 ALA A N 1
ATOM 713 C CA . ALA A 1 95 ? -17.199 10.365 17.392 1.00 95.38 95 ALA A CA 1
ATOM 714 C C . ALA A 1 95 ? -16.085 10.534 16.346 1.00 95.38 95 ALA A C 1
ATOM 716 O O . ALA A 1 95 ? -15.543 9.549 15.844 1.00 95.38 95 ALA A O 1
ATOM 717 N N . VAL A 1 96 ? -15.703 11.788 16.086 1.00 96.94 96 VAL A N 1
ATOM 718 C CA . VAL A 1 96 ? -14.590 12.125 15.187 1.00 96.94 96 VAL A CA 1
ATOM 719 C C . VAL A 1 96 ? -13.299 11.446 15.637 1.00 96.94 96 VAL A C 1
ATOM 721 O O . VAL A 1 96 ? -12.907 11.544 16.802 1.00 96.94 96 VAL A O 1
ATOM 724 N N . ASN A 1 97 ? -12.596 10.844 14.682 1.00 97.44 97 ASN A N 1
ATOM 725 C CA . ASN A 1 97 ? -11.229 10.373 14.841 1.00 97.44 97 ASN A CA 1
ATOM 726 C C . ASN A 1 97 ? -10.426 10.649 13.563 1.00 97.44 97 ASN A C 1
ATOM 728 O O . ASN A 1 97 ? -10.539 9.941 12.565 1.00 97.44 97 ASN A O 1
ATOM 732 N N . LYS A 1 98 ? -9.579 11.679 13.625 1.00 97.25 98 LYS A N 1
ATOM 733 C CA . LYS A 1 98 ? -8.723 12.104 12.509 1.00 97.25 98 LYS A CA 1
ATOM 734 C C . LYS A 1 98 ? -7.558 11.157 12.221 1.00 97.25 98 LYS A C 1
ATOM 736 O O . LYS A 1 98 ? -7.054 11.160 11.108 1.00 97.25 98 LYS A O 1
ATOM 741 N N . CYS A 1 99 ? -7.154 10.363 13.211 1.00 98.12 99 CYS A N 1
ATOM 742 C CA . CYS A 1 99 ? -6.079 9.380 13.085 1.00 98.12 99 CYS A CA 1
ATOM 743 C C . CYS A 1 99 ? -6.573 8.052 12.491 1.00 98.12 99 CYS A C 1
ATOM 745 O O . CYS A 1 99 ? -5.781 7.136 12.292 1.00 98.12 99 CYS A O 1
ATOM 747 N N . GLY A 1 100 ? -7.875 7.935 12.214 1.00 98.00 100 GLY A N 1
ATOM 748 C CA . GLY A 1 100 ? -8.467 6.764 11.584 1.00 98.00 100 GLY A CA 1
ATOM 749 C C . GLY A 1 100 ? -8.707 5.589 12.530 1.00 98.00 100 GLY A C 1
ATOM 750 O O . GLY A 1 100 ? -8.402 5.619 13.731 1.00 98.00 100 GLY A O 1
ATOM 751 N N . VAL A 1 101 ? -9.345 4.560 11.980 1.00 98.25 101 VAL A N 1
ATOM 752 C CA . VAL A 1 101 ? -9.796 3.364 12.697 1.00 98.25 101 VAL A CA 1
ATOM 753 C C . VAL A 1 101 ? -9.650 2.144 11.790 1.00 98.25 101 VAL A C 1
ATOM 755 O O . VAL A 1 101 ? -10.054 2.173 10.633 1.00 98.25 101 VAL A O 1
ATOM 758 N N . ILE A 1 102 ? -9.134 1.044 12.336 1.00 98.62 102 ILE A N 1
ATOM 759 C CA . ILE A 1 102 ? -9.335 -0.288 11.763 1.00 98.62 102 ILE A CA 1
ATOM 760 C C . ILE A 1 102 ? -10.601 -0.872 12.366 1.00 98.62 102 ILE A C 1
ATOM 762 O O . ILE A 1 102 ? -10.685 -1.053 13.585 1.00 98.62 102 ILE A O 1
ATOM 766 N N . TYR A 1 103 ? -11.560 -1.203 11.516 1.00 98.19 103 TYR A N 1
ATOM 767 C CA . TYR A 1 103 ? -12.720 -1.990 11.894 1.00 98.19 103 TYR A CA 1
ATOM 768 C C . TYR A 1 103 ? -12.497 -3.466 11.572 1.00 98.19 103 TYR A 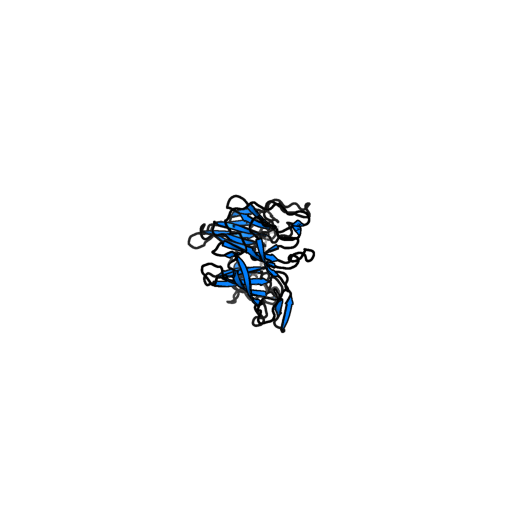C 1
ATOM 770 O O . TYR A 1 103 ? -11.783 -3.807 10.629 1.00 98.19 103 TYR A O 1
ATOM 778 N N . ALA A 1 104 ? -13.132 -4.339 12.347 1.00 98.25 104 ALA A N 1
ATOM 779 C CA . ALA A 1 104 ? -13.179 -5.766 12.083 1.00 98.25 104 ALA A CA 1
ATOM 780 C C . ALA A 1 104 ? -14.621 -6.279 12.101 1.00 98.25 104 ALA A C 1
ATOM 782 O O . ALA A 1 104 ? -15.476 -5.738 12.807 1.00 98.25 104 ALA A O 1
ATOM 783 N N . ALA A 1 105 ? -14.869 -7.326 11.321 1.00 98.00 105 ALA A N 1
ATOM 784 C CA . ALA A 1 105 ? -16.128 -8.054 11.288 1.00 98.00 105 ALA A CA 1
ATOM 785 C C . ALA A 1 105 ? -15.855 -9.553 11.175 1.00 98.00 105 ALA A C 1
ATOM 787 O O . ALA A 1 105 ? -15.078 -9.982 10.320 1.00 98.00 105 ALA A O 1
ATOM 788 N N . GLU A 1 106 ? -16.518 -10.348 12.009 1.00 97.31 106 GLU A N 1
ATOM 789 C CA . GLU A 1 106 ? -16.593 -11.792 11.792 1.00 97.31 106 GLU A CA 1
ATOM 790 C C . GLU A 1 106 ? -17.614 -12.076 10.690 1.00 97.31 106 GLU A C 1
ATOM 792 O O . GLU A 1 106 ? -18.685 -11.459 10.654 1.00 97.31 106 GLU A O 1
ATOM 797 N N . LEU A 1 107 ? -17.284 -13.013 9.809 1.00 97.00 107 LEU A N 1
ATOM 798 C CA . LEU A 1 107 ? -18.165 -13.455 8.738 1.00 97.00 107 LEU A CA 1
ATOM 799 C C . LEU A 1 107 ? -18.803 -14.801 9.098 1.00 97.00 107 LEU A C 1
ATOM 801 O O . LEU A 1 107 ? -18.190 -15.640 9.766 1.00 97.00 107 LEU A O 1
ATOM 805 N N . ASP A 1 108 ? -20.032 -15.024 8.637 1.00 95.50 108 ASP A N 1
ATOM 806 C CA . ASP A 1 108 ? -20.618 -16.368 8.618 1.00 95.50 108 ASP A CA 1
ATOM 807 C C . ASP A 1 108 ? -20.121 -17.198 7.416 1.00 95.50 108 ASP A C 1
ATOM 809 O O . ASP A 1 108 ? -19.284 -16.750 6.624 1.00 95.50 108 ASP A O 1
ATOM 813 N N . ASP A 1 109 ? -20.606 -18.438 7.298 1.00 94.12 109 ASP A N 1
ATOM 814 C CA . ASP A 1 109 ? -20.224 -19.370 6.225 1.00 94.12 109 ASP A CA 1
ATOM 815 C C . ASP A 1 109 ? -20.663 -18.869 4.831 1.00 94.12 109 ASP A C 1
ATOM 817 O O . ASP A 1 109 ? -20.135 -19.308 3.806 1.00 94.12 109 ASP A O 1
ATOM 821 N N . GLU A 1 110 ? -21.610 -17.927 4.783 1.00 95.06 110 GLU A N 1
ATOM 822 C CA . GLU A 1 110 ? -22.082 -17.248 3.579 1.00 95.06 110 GLU A CA 1
ATOM 823 C C . GLU A 1 110 ? -21.340 -15.930 3.292 1.00 95.06 110 GLU A C 1
ATOM 825 O O . GLU A 1 110 ? -21.700 -15.228 2.345 1.00 95.06 110 GLU A O 1
ATOM 830 N N . TYR A 1 111 ? -20.287 -15.609 4.054 1.00 92.56 111 TYR A N 1
ATOM 831 C CA . TYR A 1 111 ? -19.535 -14.351 3.978 1.00 92.56 111 TYR A CA 1
ATOM 832 C C . TYR A 1 111 ? -20.367 -13.103 4.324 1.00 92.56 111 TYR A C 1
ATOM 834 O O . TYR A 1 111 ? -20.041 -11.988 3.908 1.00 92.56 111 TYR A O 1
ATOM 842 N N . THR A 1 112 ? -21.434 -13.263 5.106 1.00 94.12 112 THR A N 1
ATOM 843 C CA . THR A 1 112 ? -22.248 -12.146 5.592 1.00 94.12 112 THR A CA 1
ATOM 844 C C . THR A 1 112 ? -21.615 -11.550 6.842 1.00 94.12 112 THR A C 1
ATOM 846 O O . THR A 1 112 ? -21.314 -12.260 7.802 1.00 94.12 112 THR A O 1
ATOM 849 N N . LEU A 1 113 ? -21.454 -10.225 6.847 1.00 94.12 113 LEU A N 1
ATOM 850 C CA . LEU A 1 113 ? -21.082 -9.468 8.038 1.00 94.12 113 LEU A CA 1
ATOM 851 C C . LEU A 1 113 ? -22.344 -9.045 8.808 1.00 94.12 113 LEU A C 1
ATOM 853 O O . LEU A 1 113 ? -23.254 -8.444 8.239 1.00 94.12 113 LEU A O 1
ATOM 857 N N . HIS A 1 114 ? -22.398 -9.353 10.104 1.00 93.38 114 HIS A N 1
ATOM 858 C CA . HIS A 1 114 ? -23.538 -8.996 10.971 1.00 93.38 114 HIS A CA 1
ATOM 859 C C . HIS A 1 114 ? -23.222 -7.850 11.934 1.00 93.38 114 HIS A C 1
ATOM 861 O O . HIS A 1 114 ? -24.128 -7.147 12.378 1.00 93.38 114 HIS A O 1
ATOM 867 N N . GLU A 1 115 ? -21.944 -7.654 12.255 1.00 94.88 115 GLU A N 1
ATOM 868 C CA . GLU A 1 115 ? -21.467 -6.613 13.158 1.00 94.88 115 GLU A CA 1
ATOM 869 C C . GLU A 1 115 ? -20.094 -6.122 12.697 1.00 94.88 115 GLU A C 1
ATOM 871 O O . GLU A 1 115 ? -19.222 -6.921 12.354 1.00 94.88 115 GLU A O 1
ATOM 876 N N . LEU A 1 116 ? -19.912 -4.803 12.716 1.00 94.62 116 LEU A N 1
ATOM 877 C CA . LEU A 1 116 ? -18.633 -4.148 12.487 1.00 94.62 116 LEU A CA 1
ATOM 878 C C . LEU A 1 116 ? -18.231 -3.421 13.771 1.00 94.62 116 LEU A C 1
ATOM 880 O O . LEU A 1 116 ? -18.973 -2.565 14.254 1.00 94.62 116 LEU A O 1
ATOM 884 N N . TYR A 1 117 ? -17.062 -3.738 14.321 1.00 96.31 117 TYR A N 1
ATOM 885 C CA . TYR A 1 117 ? -16.579 -3.144 15.568 1.00 96.31 117 TYR A CA 1
ATOM 886 C C . TYR A 1 117 ? -15.190 -2.517 15.391 1.00 96.31 117 TYR A C 1
ATOM 888 O O . TYR A 1 117 ? -14.379 -3.018 14.607 1.00 96.31 117 TYR A O 1
ATOM 896 N N . PRO A 1 118 ? -14.887 -1.407 16.091 1.00 96.75 118 PRO A N 1
ATOM 897 C CA . PRO A 1 118 ? -13.563 -0.803 16.037 1.00 96.75 118 PRO A CA 1
ATOM 898 C C . PRO A 1 118 ? -12.556 -1.731 16.727 1.00 96.75 118 PRO A C 1
ATOM 900 O O . PRO A 1 118 ? -12.687 -2.028 17.915 1.00 96.75 118 PRO A O 1
ATOM 903 N N . LEU A 1 119 ? -11.551 -2.187 15.983 1.00 98.12 119 LEU A N 1
ATOM 904 C CA . LEU A 1 119 ? -10.476 -3.040 16.485 1.00 98.12 119 LEU A CA 1
ATOM 905 C C . LEU A 1 119 ? -9.297 -2.204 16.992 1.00 98.12 119 LEU A C 1
ATOM 907 O O . LEU A 1 119 ? -8.805 -2.430 18.095 1.00 98.12 119 LEU A O 1
ATOM 911 N N . ILE A 1 120 ? -8.856 -1.232 16.189 1.00 98.38 120 ILE A N 1
ATOM 912 C CA . ILE A 1 120 ? -7.743 -0.329 16.510 1.00 98.38 120 ILE A CA 1
ATOM 913 C C . ILE A 1 120 ? -8.192 1.089 16.192 1.00 98.38 120 ILE A C 1
ATOM 915 O O . ILE A 1 120 ? -8.658 1.365 15.093 1.00 98.38 120 ILE A O 1
ATOM 919 N N . SER A 1 121 ? -8.053 1.996 17.150 1.00 97.38 121 SER A N 1
ATOM 920 C CA . SER A 1 121 ? -8.375 3.414 16.987 1.00 97.38 121 SER A CA 1
ATOM 921 C C . SER A 1 121 ? -7.087 4.214 17.081 1.00 97.38 121 SER A C 1
ATOM 923 O O . SER A 1 121 ? -6.372 4.027 18.063 1.00 97.38 121 SER A O 1
ATOM 925 N N . GLY A 1 122 ? -6.801 5.099 16.118 1.00 97.06 122 GLY A N 1
ATOM 926 C CA . GLY A 1 122 ? -5.556 5.882 16.076 1.00 97.06 122 GLY A CA 1
ATOM 927 C C . GLY A 1 122 ? -5.314 6.780 17.299 1.00 97.06 122 GLY A C 1
ATOM 928 O O . GLY A 1 122 ? -4.174 7.056 17.662 1.00 97.06 122 GLY A O 1
ATOM 929 N N . GLY A 1 123 ? -6.364 7.126 18.050 1.00 95.38 123 GLY A N 1
ATOM 930 C CA . GLY A 1 123 ? -6.248 7.793 19.350 1.00 95.38 123 GLY A CA 1
ATOM 931 C C . GLY A 1 123 ? -6.480 9.310 19.302 1.00 95.38 123 GLY A C 1
ATOM 932 O O . GLY A 1 123 ? -7.066 9.820 18.348 1.00 95.38 123 GLY A O 1
ATOM 933 N N . PRO A 1 124 ? -6.128 10.046 20.375 1.00 96.62 124 PRO A N 1
ATOM 934 C CA . PRO A 1 124 ? -6.432 11.470 20.476 1.00 96.62 124 PRO A CA 1
ATOM 935 C C . PRO A 1 124 ? -5.558 12.311 19.537 1.00 96.62 124 PRO A C 1
ATOM 937 O O . PRO A 1 124 ? -4.337 12.198 19.554 1.00 96.62 124 PRO A O 1
ATOM 940 N N . TYR A 1 125 ? -6.199 13.211 18.793 1.00 97.75 125 TYR A N 1
ATOM 941 C CA . TYR A 1 125 ? -5.535 14.163 17.905 1.00 97.75 125 TYR A CA 1
ATOM 942 C C . TYR A 1 125 ? -5.008 15.385 18.669 1.00 97.75 125 TYR A C 1
ATOM 944 O O . TYR A 1 125 ? -5.769 16.037 19.392 1.00 97.75 125 TYR A O 1
ATOM 952 N N . ASN A 1 126 ? -3.740 15.740 18.469 1.00 97.88 126 ASN A N 1
ATOM 953 C CA . ASN A 1 126 ? -3.090 16.904 19.064 1.00 97.88 126 ASN A CA 1
ATOM 954 C C . ASN A 1 126 ? -2.677 17.924 17.992 1.00 97.88 126 ASN A C 1
ATOM 956 O O . ASN A 1 126 ? -1.594 17.843 17.427 1.00 97.88 126 ASN A O 1
ATOM 960 N N . ALA A 1 127 ? -3.508 18.943 17.772 1.00 96.88 127 ALA A N 1
ATOM 961 C CA . ALA A 1 127 ? -3.233 19.985 16.779 1.00 96.88 127 ALA A CA 1
ATOM 962 C C . ALA A 1 127 ? -2.006 20.870 17.097 1.00 96.88 127 ALA A C 1
ATOM 964 O O . ALA A 1 127 ? -1.575 21.626 16.228 1.00 96.88 127 ALA A O 1
ATOM 965 N N . ASP A 1 128 ? -1.473 20.814 18.324 1.00 97.69 128 ASP A N 1
ATOM 966 C CA . ASP A 1 128 ? -0.291 21.584 18.729 1.00 97.69 128 ASP A CA 1
ATOM 967 C C . ASP A 1 128 ? 1.032 20.856 18.411 1.00 97.69 128 ASP A C 1
ATOM 969 O O . ASP A 1 128 ? 2.098 21.474 18.485 1.00 97.69 128 ASP A O 1
ATOM 973 N N . ASP A 1 129 ? 0.991 19.563 18.066 1.00 97.38 129 ASP A N 1
ATOM 974 C CA . ASP A 1 129 ? 2.158 18.826 17.571 1.00 97.38 129 ASP A CA 1
ATOM 975 C C . ASP A 1 129 ? 2.217 18.951 16.047 1.00 97.38 129 ASP A C 1
ATOM 977 O O . ASP A 1 129 ? 1.391 18.387 15.342 1.00 97.38 129 ASP A O 1
ATOM 981 N N . SER A 1 130 ? 3.168 19.728 15.527 1.00 94.12 130 SER A N 1
ATOM 982 C CA . SER A 1 130 ? 3.282 19.962 14.083 1.00 94.12 130 SER A CA 1
ATOM 983 C C . SER A 1 130 ? 3.871 18.788 13.308 1.00 94.12 130 SER A C 1
ATOM 985 O O . SER A 1 130 ? 3.731 18.756 12.089 1.00 94.12 130 SER A O 1
ATOM 987 N N . ASP A 1 131 ? 4.585 17.891 13.990 1.00 94.62 131 ASP A N 1
ATOM 988 C CA . ASP A 1 131 ? 5.302 16.792 13.347 1.00 94.62 131 ASP A CA 1
ATOM 989 C C . ASP A 1 131 ? 4.478 15.506 13.428 1.00 94.62 131 ASP A C 1
ATOM 991 O O . ASP A 1 131 ? 4.458 14.735 12.474 1.00 94.62 131 ASP A O 1
ATOM 995 N N . ASN A 1 132 ? 3.819 15.261 14.566 1.00 97.94 132 ASN A N 1
ATOM 996 C CA . ASN A 1 132 ? 2.993 14.076 14.787 1.00 97.94 132 ASN A CA 1
ATOM 997 C C . ASN A 1 132 ? 1.701 14.423 15.554 1.00 97.94 132 ASN A C 1
ATOM 999 O O . ASN A 1 132 ? 1.597 14.153 16.755 1.00 97.94 132 ASN A O 1
ATOM 1003 N N . PRO A 1 133 ? 0.700 15.026 14.890 1.00 98.12 133 PRO A N 1
ATOM 1004 C CA . PRO A 1 133 ? -0.616 15.244 15.484 1.00 98.12 133 PRO A CA 1
ATOM 1005 C C . PRO A 1 133 ? -1.294 13.972 16.012 1.00 98.12 133 PRO A C 1
ATOM 1007 O O . PRO A 1 133 ? -2.103 14.052 16.941 1.00 98.12 133 PRO A O 1
ATOM 1010 N N . CYS A 1 134 ? -0.980 12.806 15.442 1.00 98.44 134 CYS A N 1
ATOM 1011 C CA . CYS A 1 134 ? -1.425 11.507 15.938 1.00 98.44 134 CYS A CA 1
ATOM 1012 C C . CYS A 1 134 ? -0.377 10.849 16.860 1.00 98.44 134 CYS A C 1
ATOM 1014 O O . CYS A 1 134 ? 0.823 11.107 16.729 1.00 98.44 134 CYS A O 1
ATOM 1016 N N . PRO A 1 135 ? -0.795 10.013 17.834 1.00 98.25 135 PRO A N 1
ATOM 1017 C CA . PRO A 1 135 ? 0.138 9.345 18.735 1.00 98.25 135 PRO A CA 1
ATOM 1018 C C . PRO A 1 135 ? 1.100 8.419 17.983 1.00 98.25 135 PRO A C 1
ATOM 1020 O O . PRO A 1 135 ? 0.690 7.390 17.463 1.00 98.25 135 PRO A O 1
ATOM 1023 N N . VAL A 1 136 ? 2.399 8.716 18.050 1.00 97.88 136 VAL A N 1
ATOM 1024 C CA . VAL A 1 136 ? 3.446 7.964 17.332 1.00 97.88 136 VAL A CA 1
ATOM 1025 C C . VAL A 1 136 ? 3.530 6.473 17.672 1.00 97.88 136 VAL A C 1
ATOM 1027 O O . VAL A 1 136 ? 4.112 5.715 16.904 1.00 97.88 136 VAL A O 1
ATOM 1030 N N . ASP A 1 137 ? 2.995 6.037 18.816 1.00 97.25 137 ASP A N 1
ATOM 1031 C CA . ASP A 1 137 ? 2.942 4.625 19.235 1.00 97.25 137 ASP A CA 1
ATOM 1032 C C . ASP A 1 137 ? 1.608 3.942 18.867 1.00 97.25 137 ASP A C 1
ATOM 1034 O O . ASP A 1 137 ? 1.231 2.933 19.464 1.00 97.25 137 ASP A O 1
ATOM 1038 N N . ASN A 1 138 ? 0.878 4.503 17.904 1.00 98.00 138 ASN A N 1
ATOM 1039 C CA . ASN A 1 138 ? -0.380 3.985 17.382 1.00 98.00 138 ASN A CA 1
ATOM 1040 C C . ASN A 1 138 ? -0.502 4.282 15.878 1.00 98.00 138 ASN A C 1
ATOM 1042 O O . ASN A 1 138 ? 0.363 4.947 15.327 1.00 98.00 138 ASN A O 1
ATOM 1046 N N . ILE A 1 139 ? -1.557 3.798 15.218 1.00 98.25 139 ILE A N 1
ATOM 1047 C CA . ILE A 1 139 ? -1.798 4.079 13.793 1.00 98.25 139 ILE A CA 1
ATOM 1048 C C . ILE A 1 139 ? -2.208 5.542 13.543 1.00 98.25 139 ILE A C 1
ATOM 1050 O O . ILE A 1 139 ? -2.922 6.138 14.356 1.00 98.25 139 ILE A O 1
ATOM 1054 N N . ALA A 1 140 ? -1.853 6.070 12.374 1.00 98.38 140 ALA A N 1
ATOM 1055 C CA . ALA A 1 140 ? -2.428 7.283 11.799 1.00 98.38 140 ALA A CA 1
ATOM 1056 C C . ALA A 1 140 ? -2.798 7.058 10.330 1.00 98.38 140 ALA A C 1
ATOM 1058 O O . ALA A 1 140 ? -1.969 6.593 9.557 1.00 98.38 140 ALA A O 1
ATOM 1059 N N . ASN A 1 141 ? -4.039 7.390 9.962 1.00 98.31 141 ASN A N 1
ATOM 1060 C CA . ASN A 1 141 ? -4.565 7.282 8.596 1.00 98.31 141 ASN A CA 1
ATOM 1061 C C . ASN A 1 141 ? -4.229 5.929 7.939 1.00 98.31 141 ASN A C 1
ATOM 1063 O O . ASN A 1 141 ? -3.498 5.878 6.950 1.00 98.31 141 ASN A O 1
ATOM 1067 N N . PRO A 1 142 ? -4.714 4.813 8.524 1.00 98.44 142 PRO A N 1
ATOM 1068 C CA . PRO A 1 142 ? -4.473 3.500 7.955 1.00 98.44 142 PRO A CA 1
ATOM 1069 C C . PRO A 1 142 ? -5.052 3.426 6.543 1.00 98.44 142 PRO A C 1
ATOM 1071 O O . PRO A 1 142 ? -6.191 3.840 6.315 1.00 98.44 142 PRO A O 1
ATOM 1074 N N . ASP A 1 143 ? -4.277 2.844 5.641 1.00 96.94 143 ASP A N 1
ATOM 1075 C CA . ASP A 1 143 ? -4.645 2.653 4.248 1.00 96.94 143 ASP A CA 1
ATOM 1076 C C . ASP A 1 143 ? -4.618 1.160 3.912 1.00 96.94 143 ASP A C 1
ATOM 1078 O O . ASP A 1 143 ? -5.616 0.462 4.105 1.00 96.94 143 ASP A O 1
ATOM 1082 N N . ASN A 1 144 ? -3.477 0.629 3.461 1.00 97.44 144 ASN A N 1
ATOM 1083 C CA . ASN A 1 144 ? -3.430 -0.742 2.979 1.00 97.44 144 ASN A CA 1
ATOM 1084 C C . ASN A 1 144 ? -3.387 -1.747 4.133 1.00 97.44 144 ASN A C 1
ATOM 1086 O O . ASN A 1 144 ? -2.684 -1.563 5.131 1.00 97.44 144 ASN A O 1
ATOM 1090 N N . LEU A 1 145 ? -4.068 -2.878 3.939 1.00 98.31 145 LEU A N 1
ATOM 1091 C CA . LEU A 1 145 ? -4.125 -3.981 4.890 1.00 98.31 145 LEU A CA 1
ATOM 1092 C C . LEU A 1 145 ? -3.671 -5.291 4.245 1.00 98.31 145 LEU A C 1
ATOM 1094 O O . LEU A 1 145 ? -3.974 -5.565 3.086 1.00 98.31 145 LEU A O 1
ATOM 1098 N N . ALA A 1 146 ? -3.007 -6.141 5.024 1.00 97.88 146 ALA A N 1
ATOM 1099 C CA . ALA A 1 146 ? -2.738 -7.528 4.654 1.00 97.88 146 ALA A CA 1
ATOM 1100 C C . ALA A 1 146 ? -2.778 -8.435 5.886 1.00 97.88 146 ALA A C 1
ATOM 1102 O O . ALA A 1 146 ? -2.534 -7.988 7.001 1.00 97.88 146 ALA A O 1
ATOM 1103 N N . VAL A 1 147 ? -3.052 -9.722 5.689 1.00 97.75 147 VAL A N 1
ATOM 1104 C CA . VAL A 1 147 ? -2.967 -10.735 6.750 1.00 97.75 147 VAL A CA 1
ATOM 1105 C C . VAL A 1 147 ? -1.858 -11.712 6.384 1.00 97.75 147 VAL A C 1
ATOM 1107 O O . VAL A 1 147 ? -1.800 -12.181 5.247 1.00 97.75 147 VAL A O 1
ATOM 1110 N N . ASP A 1 148 ? -0.955 -11.992 7.323 1.00 97.00 148 ASP A N 1
ATOM 1111 C CA . ASP A 1 148 ? 0.092 -12.994 7.111 1.00 97.00 148 ASP A CA 1
ATOM 1112 C C . ASP A 1 148 ? -0.387 -14.420 7.421 1.00 97.00 148 ASP A C 1
ATOM 1114 O O . ASP A 1 148 ? -1.458 -14.643 7.987 1.00 97.00 148 ASP A O 1
ATOM 1118 N N . GLY A 1 149 ? 0.423 -15.424 7.075 1.00 93.12 149 GLY A N 1
ATOM 1119 C CA . GLY A 1 149 ? 0.086 -16.827 7.322 1.00 93.12 149 GLY A CA 1
ATOM 1120 C C . GLY A 1 149 ? 0.012 -17.231 8.802 1.00 93.12 149 GLY A C 1
ATOM 1121 O O . GLY A 1 149 ? -0.360 -18.368 9.086 1.00 93.12 149 GLY A O 1
ATOM 1122 N N . ALA A 1 150 ? 0.376 -16.347 9.737 1.00 94.81 150 ALA A N 1
ATOM 1123 C CA . ALA A 1 150 ? 0.209 -16.549 11.174 1.00 94.81 150 ALA A CA 1
ATOM 1124 C C . ALA A 1 150 ? -1.069 -15.882 11.724 1.00 94.81 150 ALA A C 1
ATOM 1126 O O . ALA A 1 150 ? -1.363 -16.044 12.908 1.00 94.81 150 ALA A O 1
ATOM 1127 N N . GLY A 1 151 ? -1.834 -15.180 10.880 1.00 95.75 151 GLY A N 1
ATOM 1128 C CA . GLY A 1 151 ? -3.051 -14.464 11.263 1.00 95.75 151 GLY A CA 1
ATOM 1129 C C . GLY A 1 151 ? -2.796 -13.066 11.831 1.00 95.75 151 GLY A C 1
ATOM 1130 O O . GLY A 1 151 ? -3.713 -12.468 12.392 1.00 95.75 151 GLY A O 1
ATOM 1131 N N . ASN A 1 152 ? -1.577 -12.525 11.708 1.00 97.94 152 ASN A N 1
ATOM 1132 C CA . ASN A 1 152 ? -1.318 -11.148 12.122 1.00 97.94 152 ASN A CA 1
ATOM 1133 C C . ASN A 1 152 ? -1.825 -10.172 11.058 1.00 97.94 152 ASN A C 1
ATOM 1135 O O . ASN A 1 152 ? -1.648 -10.401 9.857 1.00 97.94 152 ASN A O 1
ATOM 1139 N N . LEU A 1 153 ? -2.390 -9.051 11.504 1.00 98.69 153 LEU A N 1
ATOM 1140 C CA . LEU A 1 153 ? -2.832 -7.970 10.628 1.00 98.69 153 LEU A CA 1
ATOM 1141 C C . LEU A 1 153 ? -1.687 -6.980 10.403 1.00 98.69 153 LEU A C 1
ATOM 1143 O O . LEU A 1 153 ? -1.172 -6.392 11.348 1.00 98.69 153 LEU A O 1
ATOM 1147 N N . TRP A 1 154 ? -1.324 -6.756 9.151 1.00 98.81 154 TRP A N 1
ATOM 1148 C CA . TRP A 1 154 ? -0.360 -5.751 8.725 1.00 98.81 154 TRP A CA 1
ATOM 1149 C C . TRP A 1 154 ? -1.094 -4.507 8.232 1.00 98.81 154 TRP A C 1
ATOM 1151 O O . TRP A 1 154 ? -2.079 -4.627 7.503 1.00 98.81 154 TRP A O 1
ATOM 1161 N N . ILE A 1 155 ? -0.626 -3.330 8.651 1.00 98.88 155 ILE A N 1
ATOM 1162 C CA . ILE A 1 155 ? -1.305 -2.047 8.431 1.00 98.88 155 ILE A CA 1
ATOM 1163 C C . ILE A 1 155 ? -0.285 -1.034 7.927 1.00 98.88 155 ILE A C 1
ATOM 1165 O O . ILE A 1 155 ? 0.702 -0.755 8.611 1.00 98.88 155 ILE A O 1
ATOM 1169 N N . ALA A 1 156 ? -0.530 -0.498 6.742 1.00 98.62 156 ALA A N 1
ATOM 1170 C CA . ALA A 1 156 ? 0.276 0.540 6.126 1.00 98.62 156 ALA A CA 1
ATOM 1171 C C . ALA A 1 156 ? -0.374 1.916 6.335 1.00 98.62 156 ALA A C 1
ATOM 1173 O O . ALA A 1 156 ? -1.602 2.022 6.323 1.00 98.62 156 ALA A O 1
ATOM 1174 N N . GLU A 1 157 ? 0.436 2.949 6.552 1.00 98.56 157 GLU A N 1
ATOM 1175 C CA . GLU A 1 157 ? -0.042 4.327 6.714 1.00 98.56 157 GLU A CA 1
ATOM 1176 C C . GLU A 1 157 ? 0.134 5.150 5.428 1.00 98.56 157 GLU A C 1
ATOM 1178 O O . GLU A 1 157 ? 1.223 5.149 4.837 1.00 98.56 157 GLU A O 1
ATOM 1183 N N . ASP A 1 158 ? -0.917 5.903 5.085 1.00 97.31 158 ASP A N 1
ATOM 1184 C CA . ASP A 1 158 ? -0.877 7.102 4.236 1.00 97.31 158 ASP A CA 1
ATOM 1185 C C . ASP A 1 158 ? -1.367 8.300 5.060 1.00 97.31 158 ASP A C 1
ATOM 1187 O O . ASP A 1 158 ? -2.548 8.656 5.105 1.00 97.31 158 ASP A O 1
ATOM 1191 N N . SER A 1 159 ? -0.443 8.882 5.816 1.00 96.25 159 SER A N 1
ATOM 1192 C CA . SER A 1 159 ? -0.729 9.919 6.791 1.00 96.25 159 SER A CA 1
ATOM 1193 C C . SER A 1 159 ? 0.087 11.178 6.550 1.00 96.25 159 SER A C 1
ATOM 1195 O O . SER A 1 159 ? 1.297 11.143 6.311 1.00 96.25 159 SER A O 1
ATOM 1197 N N . ALA A 1 160 ? -0.584 12.314 6.731 1.00 96.25 160 ALA A N 1
ATOM 1198 C CA . ALA A 1 160 ? 0.051 13.606 6.977 1.00 96.25 160 ALA A CA 1
ATOM 1199 C C . ALA A 1 160 ? 0.200 13.914 8.483 1.00 96.25 160 ALA A C 1
ATOM 1201 O O . ALA A 1 160 ? 0.714 14.970 8.845 1.00 96.25 160 ALA A O 1
ATOM 1202 N N . GLU A 1 161 ? -0.266 13.019 9.356 1.00 97.44 161 GLU A N 1
ATOM 1203 C CA . GLU A 1 161 ? -0.365 13.207 10.807 1.00 97.44 161 GLU A CA 1
ATOM 1204 C C . GLU A 1 161 ? 0.749 12.470 11.582 1.00 97.44 161 GLU A C 1
ATOM 1206 O O . GLU A 1 161 ? 0.823 12.567 12.810 1.00 97.44 161 GLU A O 1
ATOM 1211 N N . HIS A 1 162 ? 1.637 11.776 10.863 1.00 98.19 162 HIS A N 1
ATOM 1212 C CA . HIS A 1 162 ? 2.952 11.319 11.311 1.00 98.19 162 HIS A CA 1
ATOM 1213 C C . HIS A 1 162 ? 4.034 11.847 10.364 1.00 98.19 162 HIS A C 1
ATOM 1215 O O . HIS A 1 162 ? 3.897 11.775 9.144 1.00 98.19 162 HIS A O 1
ATOM 1221 N N . ALA A 1 163 ? 5.164 12.306 10.907 1.00 97.88 163 ALA A N 1
ATOM 1222 C CA . ALA A 1 163 ? 6.269 12.813 10.090 1.00 97.88 163 ALA A CA 1
ATOM 1223 C C . ALA A 1 163 ? 6.860 11.736 9.159 1.00 97.88 163 ALA A C 1
ATOM 1225 O O . ALA A 1 163 ? 7.232 12.013 8.017 1.00 97.88 163 ALA A O 1
ATOM 1226 N N . ASN A 1 164 ? 6.970 10.507 9.663 1.00 98.56 164 ASN A N 1
ATOM 1227 C CA . ASN A 1 164 ? 7.372 9.326 8.912 1.00 98.56 164 ASN A CA 1
ATOM 1228 C C . ASN A 1 164 ? 6.237 8.306 8.998 1.00 98.56 164 ASN A C 1
ATOM 1230 O O . ASN A 1 164 ? 5.957 7.828 10.097 1.00 98.56 164 ASN A O 1
ATOM 1234 N N . ASN A 1 165 ? 5.646 7.942 7.860 1.00 98.81 165 ASN A N 1
ATOM 1235 C CA . ASN A 1 165 ? 4.666 6.862 7.806 1.00 98.81 165 ASN A CA 1
ATOM 1236 C C . ASN A 1 165 ? 5.286 5.526 8.214 1.00 98.81 165 ASN A C 1
ATOM 1238 O O . ASN A 1 165 ? 6.492 5.275 8.042 1.00 98.81 165 ASN A O 1
ATOM 1242 N N . MET A 1 166 ? 4.448 4.669 8.781 1.00 98.69 166 MET A N 1
ATOM 1243 C CA . MET A 1 166 ? 4.870 3.428 9.409 1.00 98.69 166 MET A CA 1
ATOM 1244 C C . MET A 1 166 ? 4.177 2.218 8.781 1.00 98.69 166 MET A C 1
ATOM 1246 O O . MET A 1 166 ? 3.053 2.287 8.295 1.00 98.69 166 MET A O 1
ATOM 1250 N N . LEU A 1 167 ? 4.873 1.082 8.805 1.00 98.88 167 LEU A N 1
ATOM 1251 C CA . LEU A 1 167 ? 4.279 -0.230 8.572 1.00 98.88 167 LEU A CA 1
ATOM 1252 C C . LEU A 1 167 ? 4.160 -0.933 9.919 1.00 98.88 167 LEU A C 1
ATOM 1254 O O . LEU A 1 167 ? 5.171 -1.206 10.580 1.00 98.88 167 LEU A O 1
ATOM 1258 N N . TRP A 1 168 ? 2.931 -1.233 10.307 1.00 98.88 168 TRP A N 1
ATOM 1259 C CA . TRP A 1 168 ? 2.601 -1.900 11.554 1.00 98.88 168 TRP A CA 1
ATOM 1260 C C . TRP A 1 168 ? 2.261 -3.372 11.338 1.00 98.88 168 TRP A C 1
ATOM 1262 O O . TRP A 1 168 ? 1.804 -3.775 10.270 1.00 98.88 168 TRP A O 1
ATOM 1272 N N . MET A 1 169 ? 2.430 -4.160 12.397 1.00 98.75 169 MET A N 1
ATOM 1273 C CA . MET A 1 169 ? 1.891 -5.510 12.525 1.00 98.75 169 MET A CA 1
ATOM 1274 C C . MET A 1 169 ? 1.168 -5.621 13.869 1.00 98.75 169 MET A C 1
ATOM 1276 O O . MET A 1 169 ? 1.738 -5.306 14.914 1.00 98.75 169 MET A O 1
ATOM 1280 N N . PHE A 1 170 ? -0.086 -6.050 13.845 1.00 98.69 170 PHE A N 1
ATOM 1281 C CA . PHE A 1 170 ? -0.914 -6.319 15.010 1.00 98.69 170 PHE A CA 1
ATOM 1282 C C . PHE A 1 170 ? -1.062 -7.828 15.209 1.00 98.69 170 PHE A C 1
ATOM 1284 O O . PHE A 1 170 ? -1.626 -8.522 14.362 1.00 98.69 170 PHE A O 1
ATOM 1291 N N . ASP A 1 171 ? -0.593 -8.325 16.354 1.00 97.19 171 ASP A N 1
ATOM 1292 C CA . ASP A 1 171 ? -0.558 -9.764 16.671 1.00 97.19 171 ASP A CA 1
ATOM 1293 C C . ASP A 1 171 ? -1.869 -10.308 17.279 1.00 97.19 171 ASP A C 1
ATOM 1295 O O . ASP A 1 171 ? -1.909 -11.395 17.857 1.00 97.19 171 ASP A O 1
ATOM 1299 N N . GLY A 1 172 ? -2.947 -9.521 17.209 1.00 96.06 172 GLY A N 1
ATOM 1300 C CA . GLY A 1 172 ? -4.209 -9.783 17.904 1.00 96.06 172 GLY A CA 1
ATOM 1301 C C . GLY A 1 172 ? -4.283 -9.176 19.310 1.00 96.06 172 GLY A C 1
ATOM 1302 O O . GLY A 1 172 ? -5.361 -9.154 19.906 1.00 96.06 172 GLY A O 1
ATOM 1303 N N . SER A 1 173 ? -3.172 -8.659 19.841 1.00 96.25 173 SER A N 1
ATOM 1304 C CA . SER A 1 173 ? -3.113 -8.030 21.166 1.00 96.25 173 SER A CA 1
ATOM 1305 C C . SER A 1 173 ? -2.322 -6.724 21.200 1.00 96.25 173 SER A C 1
ATOM 1307 O O . SER A 1 173 ? -2.734 -5.769 21.857 1.00 96.25 173 SER A O 1
ATOM 1309 N N . THR A 1 174 ? -1.198 -6.674 20.492 1.00 97.44 174 THR A N 1
ATOM 1310 C CA . THR A 1 174 ? -0.215 -5.597 20.552 1.00 97.44 174 THR A CA 1
ATOM 1311 C C . THR A 1 174 ? 0.112 -5.135 19.142 1.00 97.44 174 THR A C 1
ATOM 1313 O O . THR A 1 174 ? 0.284 -5.944 18.231 1.00 97.44 174 THR A O 1
ATOM 1316 N N . LEU A 1 175 ? 0.191 -3.816 18.974 1.00 98.38 175 LEU A N 1
ATOM 1317 C CA . LEU A 1 175 ? 0.617 -3.177 17.739 1.00 98.38 175 LEU A CA 1
ATOM 1318 C C . LEU A 1 175 ? 2.140 -2.989 17.764 1.00 98.38 175 LEU A C 1
ATOM 1320 O O . LEU A 1 175 ? 2.688 -2.393 18.693 1.00 98.38 175 LEU A O 1
ATOM 1324 N N . HIS A 1 176 ? 2.823 -3.495 16.741 1.00 98.69 176 HIS A N 1
ATOM 1325 C CA . HIS A 1 176 ? 4.279 -3.472 16.618 1.00 98.69 176 HIS A CA 1
ATOM 1326 C C . HIS A 1 176 ? 4.703 -2.670 15.393 1.00 98.69 176 HIS A C 1
ATOM 1328 O O . HIS A 1 176 ? 4.209 -2.905 14.291 1.00 98.69 176 HIS A O 1
ATOM 1334 N N . ARG A 1 177 ? 5.652 -1.745 15.565 1.00 98.75 177 ARG A N 1
ATOM 1335 C CA . ARG A 1 177 ? 6.208 -0.947 14.464 1.00 98.75 177 ARG A CA 1
ATOM 1336 C C . ARG A 1 177 ? 7.247 -1.778 13.721 1.00 98.75 177 ARG A C 1
ATOM 1338 O O . ARG A 1 177 ? 8.363 -1.948 14.217 1.00 98.75 177 ARG A O 1
ATOM 1345 N N . PHE A 1 178 ? 6.900 -2.309 12.554 1.00 98.88 178 PHE A N 1
ATOM 1346 C CA . PHE A 1 178 ? 7.819 -3.127 11.766 1.00 98.88 178 PHE A CA 1
ATOM 1347 C C . PHE A 1 178 ? 8.783 -2.274 10.944 1.00 98.88 178 PHE A C 1
ATOM 1349 O O . PHE A 1 178 ? 9.979 -2.561 10.912 1.00 98.88 178 PHE A O 1
ATOM 1356 N N . ALA A 1 179 ? 8.288 -1.220 10.297 1.00 98.88 179 ALA A N 1
ATOM 1357 C CA . ALA A 1 179 ? 9.129 -0.324 9.518 1.00 98.88 179 ALA A CA 1
ATOM 1358 C C . ALA A 1 179 ? 8.661 1.129 9.595 1.00 98.88 179 ALA A C 1
ATOM 1360 O O . ALA A 1 179 ? 7.509 1.405 9.917 1.00 98.88 179 ALA A O 1
ATOM 1361 N N . THR A 1 180 ? 9.562 2.047 9.257 1.00 98.81 180 THR A N 1
ATOM 1362 C CA . THR A 1 180 ? 9.226 3.440 8.939 1.00 98.81 180 THR A CA 1
ATOM 1363 C C . THR A 1 180 ? 9.803 3.805 7.586 1.00 98.81 180 THR A C 1
ATOM 1365 O O . THR A 1 180 ? 10.935 3.411 7.282 1.00 98.81 180 THR A O 1
ATOM 1368 N N . VAL A 1 181 ? 9.072 4.595 6.809 1.00 98.75 181 VAL A N 1
ATOM 1369 C CA . VAL A 1 181 ? 9.520 5.075 5.497 1.00 98.75 181 VAL A CA 1
ATOM 1370 C C . VAL A 1 181 ? 10.021 6.525 5.562 1.00 98.75 181 VAL A C 1
ATOM 1372 O O . VAL A 1 181 ? 9.734 7.224 6.533 1.00 98.75 181 VAL A O 1
ATOM 1375 N N . PRO A 1 182 ? 10.833 6.975 4.585 1.00 98.62 182 PRO A N 1
ATOM 1376 C CA . PRO A 1 182 ? 11.408 8.323 4.547 1.00 98.62 182 PRO A CA 1
ATOM 1377 C C . PRO A 1 182 ? 10.361 9.444 4.621 1.00 98.62 182 PRO A C 1
ATOM 1379 O O . PRO A 1 182 ? 9.206 9.241 4.260 1.00 98.62 182 PRO A O 1
ATOM 1382 N N . LEU A 1 183 ? 10.778 10.649 5.025 1.00 98.50 183 LEU A N 1
ATOM 1383 C CA . LEU A 1 183 ? 9.894 11.822 5.089 1.00 98.50 183 LEU A CA 1
ATOM 1384 C C . LEU A 1 183 ? 9.136 12.057 3.775 1.00 98.50 183 LEU A C 1
ATOM 1386 O O . LEU A 1 183 ? 9.708 11.947 2.684 1.00 98.50 183 LEU A O 1
ATOM 1390 N N . GLY A 1 184 ? 7.861 12.424 3.904 1.00 98.00 184 GLY A N 1
ATOM 1391 C CA . GLY A 1 184 ? 6.955 12.691 2.786 1.00 98.00 184 GLY A CA 1
ATOM 1392 C C . GLY A 1 184 ? 6.503 11.447 2.022 1.00 98.00 184 GLY A C 1
ATOM 1393 O O . GLY A 1 184 ? 5.732 11.583 1.078 1.00 98.00 184 GLY A O 1
ATOM 1394 N N . ALA A 1 185 ? 6.987 10.260 2.395 1.00 98.50 185 ALA A N 1
ATOM 1395 C CA . ALA A 1 185 ? 6.519 9.010 1.829 1.00 98.50 185 ALA A CA 1
ATOM 1396 C C . ALA A 1 185 ? 5.364 8.428 2.638 1.00 98.50 185 ALA A C 1
ATOM 1398 O O . ALA A 1 185 ? 5.312 8.592 3.857 1.00 98.50 185 ALA A O 1
ATOM 1399 N N . GLU A 1 186 ? 4.526 7.674 1.951 1.00 97.88 186 GLU A N 1
ATOM 1400 C CA . GLU A 1 186 ? 3.536 6.745 2.499 1.00 97.88 186 GLU A CA 1
ATOM 1401 C C . GLU A 1 186 ? 4.003 5.296 2.249 1.00 97.88 186 GLU A C 1
ATOM 1403 O O . GLU A 1 186 ? 4.909 5.040 1.434 1.00 97.88 186 GLU A O 1
ATOM 1408 N N . VAL A 1 187 ? 3.405 4.346 2.968 1.00 98.69 187 VAL A N 1
ATOM 1409 C CA . VAL A 1 187 ? 3.603 2.912 2.734 1.00 98.69 187 VAL A CA 1
ATOM 1410 C C . VAL A 1 187 ? 2.429 2.404 1.906 1.00 98.69 187 VAL A C 1
ATOM 1412 O O . VAL A 1 187 ? 1.317 2.334 2.409 1.00 98.69 187 VAL A O 1
ATOM 1415 N N . THR A 1 188 ? 2.681 1.986 0.667 1.00 98.31 188 THR A N 1
ATOM 1416 C CA . THR A 1 188 ? 1.624 1.498 -0.235 1.00 98.31 188 THR A CA 1
ATOM 1417 C C . THR A 1 188 ? 1.920 0.099 -0.761 1.00 98.31 188 THR A C 1
ATOM 1419 O O . THR A 1 188 ? 2.982 -0.477 -0.507 1.00 98.31 188 THR A O 1
ATOM 1422 N N . GLY A 1 189 ? 0.989 -0.494 -1.508 1.00 97.50 189 GLY A N 1
ATOM 1423 C CA . GLY A 1 189 ? 1.169 -1.794 -2.145 1.00 97.50 189 GLY A CA 1
ATOM 1424 C C . GLY A 1 189 ? 1.520 -2.914 -1.166 1.00 97.50 189 GLY A C 1
ATOM 1425 O O . GLY A 1 189 ? 2.298 -3.806 -1.513 1.00 97.50 189 GLY A O 1
ATOM 1426 N N . LEU A 1 190 ? 0.993 -2.859 0.060 1.00 98.19 190 LEU A N 1
ATOM 1427 C CA . LEU A 1 190 ? 1.226 -3.890 1.065 1.00 98.19 190 LEU A CA 1
ATOM 1428 C C . LEU A 1 190 ? 0.669 -5.234 0.575 1.00 98.19 190 LEU A C 1
ATOM 1430 O O . LEU A 1 190 ? -0.537 -5.413 0.426 1.00 98.19 190 LEU A O 1
ATOM 1434 N N . HIS A 1 191 ? 1.557 -6.195 0.336 1.00 96.88 191 HIS A N 1
ATOM 1435 C CA . HIS A 1 191 ? 1.196 -7.537 -0.103 1.00 96.88 191 HIS A CA 1
ATOM 1436 C C . HIS A 1 191 ? 2.043 -8.583 0.616 1.00 96.88 191 HIS A C 1
ATOM 1438 O O . HIS A 1 191 ? 3.266 -8.468 0.692 1.00 96.88 191 HIS A O 1
ATOM 1444 N N . ILE A 1 192 ? 1.395 -9.643 1.095 1.00 96.75 192 ILE A N 1
ATOM 1445 C CA . ILE A 1 192 ? 2.061 -10.812 1.664 1.00 96.75 192 ILE A CA 1
ATOM 1446 C C . ILE A 1 192 ? 1.635 -12.021 0.846 1.00 96.75 192 ILE A C 1
ATOM 1448 O O . ILE A 1 192 ? 0.453 -12.355 0.786 1.00 96.75 192 ILE A O 1
ATOM 1452 N N . ASN A 1 193 ? 2.593 -12.661 0.179 1.00 92.50 193 ASN A N 1
ATOM 1453 C CA . ASN A 1 193 ? 2.277 -13.814 -0.655 1.00 92.50 193 ASN A CA 1
ATOM 1454 C C . ASN A 1 193 ? 2.105 -15.095 0.186 1.00 92.50 193 ASN A C 1
ATOM 1456 O O . ASN A 1 193 ? 2.415 -15.134 1.376 1.00 92.50 193 ASN A O 1
ATOM 1460 N N . ALA A 1 194 ? 1.682 -16.187 -0.455 1.00 89.81 194 ALA A N 1
ATOM 1461 C CA . ALA A 1 194 ? 1.443 -17.476 0.205 1.00 89.81 194 ALA A CA 1
ATOM 1462 C C . ALA A 1 194 ? 2.674 -18.092 0.910 1.00 89.81 194 ALA A C 1
ATOM 1464 O O . ALA A 1 194 ? 2.525 -19.027 1.692 1.00 89.81 194 ALA A O 1
ATOM 1465 N N . ASN A 1 195 ? 3.882 -17.586 0.643 1.00 90.81 195 ASN A N 1
ATOM 1466 C CA . ASN A 1 195 ? 5.128 -18.014 1.282 1.00 90.81 195 ASN A CA 1
ATOM 1467 C C . ASN A 1 195 ? 5.647 -16.973 2.288 1.00 90.81 195 ASN A C 1
ATOM 1469 O O . ASN A 1 195 ? 6.816 -17.014 2.673 1.00 90.81 195 ASN A O 1
ATOM 1473 N N . ASN A 1 196 ? 4.777 -16.057 2.726 1.00 94.69 196 ASN A N 1
ATOM 1474 C CA . ASN A 1 196 ? 5.059 -15.003 3.698 1.00 94.69 196 ASN A CA 1
ATOM 1475 C C . ASN A 1 196 ? 6.173 -14.037 3.257 1.00 94.69 196 ASN A C 1
ATOM 1477 O O . ASN A 1 196 ? 6.881 -13.467 4.093 1.00 94.69 196 ASN A O 1
ATOM 1481 N N . VAL A 1 197 ? 6.338 -13.842 1.945 1.00 96.12 197 VAL A N 1
ATOM 1482 C CA . VAL A 1 197 ? 7.181 -12.771 1.401 1.00 96.12 197 VAL A CA 1
ATOM 1483 C C . VAL A 1 197 ? 6.389 -11.474 1.456 1.00 96.12 197 VAL A C 1
ATOM 1485 O O . VAL A 1 197 ? 5.301 -11.392 0.887 1.00 96.12 197 VAL A O 1
ATOM 1488 N N . LEU A 1 198 ? 6.957 -10.479 2.130 1.00 98.25 198 LEU A N 1
ATOM 1489 C CA . LEU A 1 198 ? 6.382 -9.150 2.298 1.00 98.25 198 LEU A CA 1
ATOM 1490 C C . LEU A 1 198 ? 6.880 -8.215 1.190 1.00 98.25 198 LEU A C 1
ATOM 1492 O O . LEU A 1 198 ? 8.086 -7.996 1.050 1.00 98.25 198 LEU A O 1
ATOM 1496 N N . LEU A 1 199 ? 5.948 -7.647 0.433 1.00 98.44 199 LEU A N 1
ATOM 1497 C CA . LEU A 1 199 ? 6.176 -6.587 -0.543 1.00 98.44 199 LEU A CA 1
ATOM 1498 C C . LEU A 1 199 ? 5.453 -5.322 -0.089 1.00 98.44 199 LEU A C 1
ATOM 1500 O O . LEU A 1 199 ? 4.331 -5.392 0.407 1.00 98.44 199 LEU A O 1
ATOM 1504 N N . PHE A 1 200 ? 6.106 -4.180 -0.264 1.00 98.75 200 PHE A N 1
ATOM 1505 C CA . PHE A 1 200 ? 5.492 -2.868 -0.096 1.00 98.75 200 PHE A CA 1
ATOM 1506 C C . PHE A 1 200 ? 6.305 -1.813 -0.846 1.00 98.75 200 PHE A C 1
ATOM 1508 O O . PHE A 1 200 ? 7.502 -1.971 -1.123 1.00 98.75 200 PHE A O 1
ATOM 1515 N N . ASN A 1 201 ? 5.638 -0.716 -1.154 1.00 98.81 201 ASN A N 1
ATOM 1516 C CA . ASN A 1 201 ? 6.165 0.404 -1.898 1.00 98.81 201 ASN A CA 1
ATOM 1517 C C . ASN A 1 201 ? 6.404 1.590 -0.968 1.00 98.81 201 ASN A C 1
ATOM 1519 O O . ASN A 1 201 ? 5.816 1.715 0.104 1.00 98.81 201 ASN A O 1
ATOM 1523 N N . ILE A 1 202 ? 7.314 2.453 -1.396 1.00 98.75 202 ILE A N 1
ATOM 1524 C CA . ILE A 1 202 ? 7.535 3.766 -0.799 1.00 98.75 202 ILE A CA 1
ATOM 1525 C C . ILE A 1 202 ? 7.033 4.741 -1.843 1.00 98.75 202 ILE A C 1
ATOM 1527 O O . ILE A 1 202 ? 7.708 4.921 -2.858 1.00 98.75 202 ILE A O 1
ATOM 1531 N N . SER A 1 203 ? 5.851 5.308 -1.637 1.00 98.12 203 SER A N 1
ATOM 1532 C CA . SER A 1 203 ? 5.233 6.210 -2.608 1.00 98.12 203 SER A CA 1
ATOM 1533 C C . SER A 1 203 ? 5.603 7.659 -2.314 1.00 98.12 203 SER A C 1
ATOM 1535 O O . SER A 1 203 ? 5.851 8.038 -1.173 1.00 98.12 203 SER A O 1
ATOM 1537 N N . HIS A 1 204 ? 5.736 8.440 -3.386 1.00 97.12 204 HIS A N 1
ATOM 1538 C CA . HIS A 1 204 ? 5.943 9.891 -3.407 1.00 97.12 204 HIS A CA 1
ATOM 1539 C C . HIS A 1 204 ? 6.824 10.519 -2.304 1.00 97.12 204 HIS A C 1
ATOM 1541 O O . HIS A 1 204 ? 6.488 11.600 -1.818 1.00 97.12 204 HIS A O 1
ATOM 1547 N N . PRO A 1 205 ? 7.990 9.940 -1.950 1.00 98.19 205 PRO A N 1
ATOM 1548 C CA . PRO A 1 205 ? 8.832 10.510 -0.904 1.00 98.19 205 PRO A CA 1
ATOM 1549 C C . PRO A 1 205 ? 9.257 11.940 -1.240 1.00 98.19 205 PRO A C 1
ATOM 1551 O O . PRO A 1 205 ? 9.386 12.300 -2.419 1.00 98.19 205 PRO A O 1
ATOM 1554 N N . ASP A 1 206 ? 9.583 12.723 -0.210 1.00 97.75 206 ASP A N 1
ATOM 1555 C CA . ASP A 1 206 ? 10.177 14.043 -0.401 1.00 97.75 206 ASP A CA 1
ATOM 1556 C C . ASP A 1 206 ? 11.442 13.929 -1.275 1.00 97.75 206 ASP A C 1
ATOM 1558 O O . ASP A 1 206 ? 12.359 13.137 -1.018 1.00 97.75 206 ASP A O 1
ATOM 1562 N N . GLY A 1 207 ? 11.504 14.746 -2.329 1.00 96.94 207 GLY A N 1
ATOM 1563 C CA . GLY A 1 207 ? 12.643 14.813 -3.239 1.00 96.94 207 GLY A CA 1
ATOM 1564 C C . GLY A 1 207 ? 13.948 15.268 -2.572 1.00 96.94 207 GLY A C 1
ATOM 1565 O O . GLY A 1 207 ? 15.016 15.078 -3.159 1.00 96.94 207 GLY A O 1
ATOM 1566 N N . ALA A 1 208 ? 13.878 15.846 -1.367 1.00 96.19 208 ALA A N 1
ATOM 1567 C CA . ALA A 1 208 ? 15.024 16.223 -0.545 1.00 96.19 208 ALA A CA 1
ATOM 1568 C C . ALA A 1 208 ? 15.685 15.042 0.191 1.00 96.19 208 ALA A C 1
ATOM 1570 O O . ALA A 1 208 ? 16.793 15.203 0.709 1.00 96.19 208 ALA A O 1
ATOM 1571 N N . ASN A 1 209 ? 15.052 13.863 0.231 1.00 97.81 209 ASN A N 1
ATOM 1572 C CA . ASN A 1 209 ? 15.668 12.664 0.800 1.00 97.81 209 ASN A CA 1
ATOM 1573 C C . ASN A 1 209 ? 16.941 12.258 0.028 1.00 97.81 209 ASN A C 1
ATOM 1575 O O . ASN A 1 209 ? 17.204 12.692 -1.099 1.00 97.81 209 ASN A O 1
ATOM 1579 N N . LEU A 1 210 ? 17.767 11.403 0.632 1.00 93.44 210 LEU A N 1
ATOM 1580 C CA . LEU A 1 210 ? 18.952 10.871 -0.043 1.00 93.44 210 LEU A CA 1
ATOM 1581 C C . LEU A 1 210 ? 18.569 9.747 -1.007 1.00 93.44 210 LEU A C 1
ATOM 1583 O O . LEU A 1 210 ? 17.596 9.029 -0.797 1.00 93.44 210 LEU A O 1
ATOM 1587 N N . TYR A 1 211 ? 19.366 9.558 -2.059 1.00 95.56 211 TYR A N 1
ATOM 1588 C CA . TYR A 1 211 ? 19.232 8.386 -2.925 1.00 95.56 211 TYR A CA 1
ATOM 1589 C C . TYR A 1 211 ? 19.355 7.085 -2.097 1.00 95.56 211 TYR A C 1
ATOM 1591 O O . TYR A 1 211 ? 20.262 7.003 -1.265 1.00 95.56 211 TYR A O 1
ATOM 1599 N N . PRO A 1 212 ? 18.513 6.056 -2.336 1.00 96.88 212 PRO A N 1
ATOM 1600 C CA . PRO A 1 212 ? 17.495 5.954 -3.395 1.00 96.88 212 PRO A CA 1
ATOM 1601 C C . PRO A 1 212 ? 16.114 6.530 -3.030 1.00 96.88 212 PRO A C 1
ATOM 1603 O O . PRO A 1 212 ? 15.239 6.602 -3.890 1.00 96.88 212 PRO A O 1
ATOM 1606 N N . TYR A 1 213 ? 15.934 6.977 -1.793 1.00 98.19 213 TYR A N 1
ATOM 1607 C CA . TYR A 1 213 ? 14.673 7.310 -1.126 1.00 98.19 213 TYR A CA 1
ATOM 1608 C C . TYR A 1 213 ? 14.030 8.647 -1.510 1.00 98.19 213 TYR A C 1
ATOM 1610 O O . TYR A 1 213 ? 13.126 9.115 -0.835 1.00 98.19 213 TYR A O 1
ATOM 1618 N N . ASN A 1 214 ? 14.487 9.281 -2.583 1.00 97.56 214 ASN A N 1
ATOM 1619 C CA . ASN A 1 214 ? 13.964 10.561 -3.068 1.00 97.56 214 ASN A CA 1
ATOM 1620 C C . ASN A 1 214 ? 13.030 10.435 -4.275 1.00 97.56 214 ASN A C 1
ATOM 1622 O 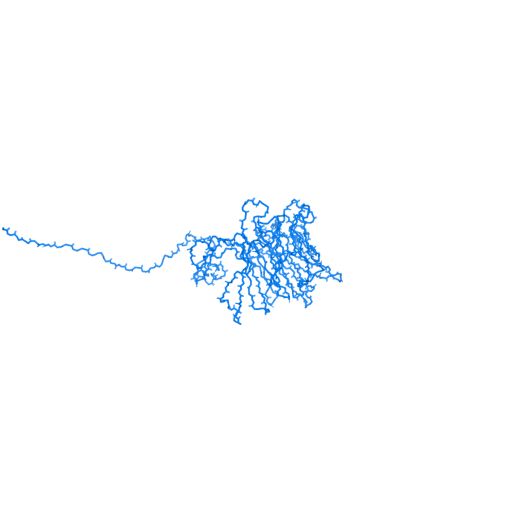O . ASN A 1 214 ? 12.747 11.424 -4.951 1.00 97.56 214 ASN A O 1
ATOM 1626 N N . ARG A 1 215 ? 12.620 9.204 -4.598 1.00 98.19 215 ARG A N 1
ATOM 1627 C CA . ARG A 1 215 ? 11.585 8.859 -5.580 1.00 98.19 215 ARG A CA 1
ATOM 1628 C C . ARG A 1 215 ? 10.880 7.584 -5.157 1.00 98.19 215 ARG A C 1
ATOM 1630 O O . ARG A 1 215 ? 11.431 6.840 -4.354 1.00 98.19 215 ARG A O 1
ATOM 1637 N N . SER A 1 216 ? 9.716 7.339 -5.751 1.00 98.31 216 SER A N 1
ATOM 1638 C CA . SER A 1 216 ? 8.935 6.135 -5.500 1.00 98.31 216 SER A CA 1
ATOM 1639 C C . SER A 1 216 ? 9.755 4.868 -5.727 1.00 98.31 216 SER A C 1
ATOM 1641 O O . SER A 1 216 ? 10.491 4.777 -6.719 1.00 98.31 216 SER A O 1
ATOM 1643 N N . LEU A 1 217 ? 9.611 3.906 -4.819 1.00 98.81 217 LEU A N 1
ATOM 1644 C CA . LEU A 1 217 ? 10.280 2.608 -4.857 1.00 98.81 217 LEU A CA 1
ATOM 1645 C C . LEU A 1 217 ? 9.245 1.489 -4.807 1.00 98.81 217 LEU A C 1
ATOM 1647 O O . LEU A 1 217 ? 8.364 1.502 -3.954 1.00 98.81 217 LEU A O 1
ATOM 1651 N N . ILE A 1 218 ? 9.407 0.509 -5.691 1.00 98.81 218 ILE A N 1
ATOM 1652 C CA . ILE A 1 218 ? 8.749 -0.794 -5.596 1.00 98.81 218 ILE A CA 1
ATOM 1653 C C . ILE A 1 218 ? 9.697 -1.707 -4.835 1.00 98.81 218 ILE A C 1
ATOM 1655 O O . ILE A 1 218 ? 10.872 -1.781 -5.210 1.00 98.81 218 ILE A O 1
ATOM 1659 N N . GLY A 1 219 ? 9.234 -2.383 -3.785 1.00 98.44 219 GLY A N 1
ATOM 1660 C CA . GLY A 1 219 ? 10.130 -3.100 -2.882 1.00 98.44 219 GLY A CA 1
ATOM 1661 C C . GLY A 1 219 ? 9.645 -4.455 -2.396 1.00 98.44 219 GLY A C 1
ATOM 1662 O O . GLY A 1 219 ? 8.456 -4.764 -2.361 1.00 98.44 219 GLY A O 1
ATOM 1663 N N . VAL A 1 220 ? 10.621 -5.255 -1.974 1.00 98.69 220 VAL A N 1
ATOM 1664 C CA . VAL A 1 220 ? 10.431 -6.531 -1.281 1.00 98.69 220 VAL A CA 1
ATOM 1665 C C . VAL A 1 220 ? 11.315 -6.576 -0.042 1.00 98.69 220 VAL A C 1
ATOM 1667 O O . VAL A 1 220 ? 12.433 -6.056 -0.039 1.00 98.69 220 VAL A O 1
ATOM 1670 N N . VAL A 1 221 ? 10.833 -7.204 1.025 1.00 98.69 221 VAL A N 1
ATOM 1671 C CA . VAL A 1 221 ? 11.628 -7.447 2.228 1.00 98.69 221 VAL A CA 1
ATOM 1672 C C . VAL A 1 221 ? 12.331 -8.793 2.104 1.00 98.69 221 VAL A C 1
ATOM 1674 O O . VAL A 1 221 ? 11.698 -9.839 1.983 1.00 98.69 221 VAL A O 1
ATOM 1677 N N . THR A 1 222 ? 13.660 -8.771 2.157 1.00 98.38 222 THR A N 1
ATOM 1678 C CA . THR A 1 222 ? 14.505 -9.973 2.117 1.00 98.38 222 THR A CA 1
ATOM 1679 C C . THR A 1 222 ? 15.055 -10.317 3.495 1.00 98.38 222 THR A C 1
ATOM 1681 O O . THR A 1 222 ? 15.133 -9.463 4.376 1.00 98.38 222 THR A O 1
ATOM 1684 N N . GLY A 1 223 ? 15.424 -11.583 3.712 1.00 97.12 223 GLY A N 1
ATOM 1685 C CA . GLY A 1 223 ? 15.965 -12.041 5.000 1.00 97.12 223 GLY A CA 1
ATOM 1686 C C . GLY A 1 223 ? 14.959 -12.024 6.159 1.00 97.12 223 GLY A C 1
ATOM 1687 O O . GLY A 1 223 ? 15.362 -12.133 7.315 1.00 97.12 223 GLY A O 1
ATOM 1688 N N . TYR A 1 224 ? 13.667 -11.886 5.862 1.00 97.31 224 TYR A N 1
ATOM 1689 C CA . TYR A 1 224 ? 12.570 -11.962 6.818 1.00 97.31 224 TYR A CA 1
ATOM 1690 C C . TYR A 1 224 ? 11.390 -12.712 6.196 1.00 97.31 224 TYR A C 1
ATOM 1692 O O . TYR A 1 224 ? 11.177 -12.661 4.986 1.00 97.31 224 TYR A O 1
ATOM 1700 N N . THR A 1 225 ? 10.637 -13.409 7.037 1.00 96.38 225 THR A N 1
ATOM 1701 C CA . THR A 1 225 ? 9.419 -14.134 6.674 1.00 96.38 225 THR A CA 1
ATOM 1702 C C . THR A 1 225 ? 8.302 -13.577 7.543 1.00 96.38 225 THR A C 1
ATOM 1704 O O . THR A 1 225 ? 8.436 -13.598 8.768 1.00 96.38 225 THR A O 1
ATOM 1707 N N . ALA A 1 226 ? 7.228 -13.066 6.936 1.00 97.38 226 ALA A N 1
ATOM 1708 C CA . ALA A 1 226 ? 6.089 -12.535 7.682 1.00 97.38 226 ALA A CA 1
ATOM 1709 C C . ALA A 1 226 ? 5.542 -13.585 8.669 1.00 97.38 226 ALA A C 1
ATOM 1711 O O . ALA A 1 226 ? 5.536 -14.785 8.382 1.00 97.38 226 ALA A O 1
ATOM 1712 N N . GLY A 1 227 ? 5.169 -13.133 9.865 1.00 95.62 227 GLY A N 1
ATOM 1713 C CA . GLY A 1 227 ? 4.826 -13.984 11.007 1.00 95.62 227 GLY A CA 1
ATOM 1714 C C . GLY A 1 227 ? 6.014 -14.399 11.887 1.00 95.62 227 GLY A C 1
ATOM 1715 O O . GLY A 1 227 ? 5.808 -14.907 12.989 1.00 95.62 227 GLY A O 1
ATOM 1716 N N . ALA A 1 228 ? 7.265 -14.168 11.467 1.00 97.62 228 ALA A N 1
ATOM 1717 C CA . ALA A 1 228 ? 8.421 -14.363 12.341 1.00 97.62 228 ALA A CA 1
ATOM 1718 C C . ALA A 1 228 ? 8.547 -13.225 13.370 1.00 97.62 228 ALA A C 1
ATOM 1720 O O . ALA A 1 228 ? 8.252 -12.065 13.079 1.00 97.62 228 ALA A O 1
ATOM 1721 N N . ALA A 1 229 ? 9.042 -13.552 14.566 1.00 97.00 229 ALA A N 1
ATOM 1722 C CA . ALA A 1 229 ? 9.229 -12.583 15.643 1.00 97.00 229 ALA A CA 1
ATOM 1723 C C . ALA A 1 229 ? 10.285 -11.516 15.301 1.00 97.00 229 ALA A C 1
ATOM 1725 O O . ALA A 1 229 ? 11.314 -11.810 14.690 1.00 97.00 229 ALA A O 1
ATOM 1726 N N . PHE A 1 230 ? 10.053 -10.290 15.767 1.00 98.44 230 PHE A N 1
ATOM 1727 C CA . PHE A 1 230 ? 10.964 -9.155 15.642 1.00 98.44 230 PHE A CA 1
ATOM 1728 C C . PHE A 1 230 ? 10.806 -8.206 16.839 1.00 98.44 230 PHE A C 1
ATOM 1730 O O . PHE A 1 230 ? 9.915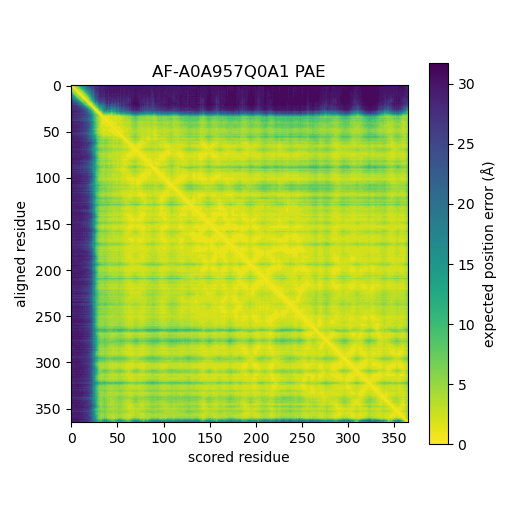 -8.378 17.669 1.00 98.44 230 PHE A O 1
ATOM 1737 N N . THR A 1 231 ? 11.672 -7.196 16.919 1.00 98.31 231 THR A N 1
ATOM 1738 C CA . THR A 1 231 ? 11.561 -6.106 17.897 1.00 98.31 231 THR A CA 1
ATOM 1739 C C . THR A 1 231 ? 11.192 -4.824 17.170 1.00 98.31 231 THR A C 1
ATOM 1741 O O . THR A 1 231 ? 11.882 -4.463 16.219 1.00 98.31 231 THR A O 1
ATOM 1744 N N . SER A 1 232 ? 10.141 -4.136 17.621 1.00 98.56 232 SER A N 1
ATOM 1745 C CA . SER A 1 232 ? 9.683 -2.884 17.012 1.00 98.56 232 SER A CA 1
ATOM 1746 C C . SER A 1 232 ? 10.809 -1.864 16.840 1.00 98.56 232 SER A C 1
ATOM 1748 O O . SER A 1 232 ? 11.617 -1.658 17.753 1.00 98.56 232 SER A O 1
ATOM 1750 N N . VAL A 1 233 ? 10.838 -1.186 15.691 1.00 98.50 233 VAL A N 1
ATOM 1751 C CA . VAL A 1 233 ? 11.746 -0.048 15.489 1.00 98.50 233 VAL A CA 1
ATOM 1752 C C . VAL A 1 233 ? 11.280 1.157 16.313 1.00 98.50 233 VAL A C 1
ATOM 1754 O O . VAL A 1 233 ? 10.075 1.338 16.507 1.00 98.50 233 VAL A O 1
ATOM 1757 N N . PRO A 1 234 ? 12.194 2.001 16.825 1.00 98.19 234 PRO A N 1
ATOM 1758 C CA . PRO A 1 234 ? 11.818 3.249 17.483 1.00 98.19 234 PRO A CA 1
ATOM 1759 C C . PRO A 1 234 ? 11.306 4.283 16.468 1.00 98.19 234 PRO A C 1
ATOM 1761 O O . PRO A 1 234 ? 11.468 4.114 15.260 1.00 98.19 234 PRO A O 1
ATOM 1764 N N . VAL A 1 235 ? 10.737 5.384 16.966 1.00 98.06 235 VAL A N 1
ATOM 1765 C CA . VAL A 1 235 ? 10.415 6.550 16.132 1.00 98.06 235 VAL A CA 1
ATOM 1766 C C . VAL A 1 235 ? 11.722 7.129 15.565 1.00 98.06 235 VAL A C 1
ATOM 1768 O O . VAL A 1 235 ? 12.653 7.380 16.343 1.00 98.06 235 VAL A O 1
ATOM 1771 N N . PRO A 1 236 ? 11.841 7.334 14.241 1.00 97.19 236 PRO A N 1
ATOM 1772 C CA . PRO A 1 236 ? 13.065 7.842 13.636 1.00 97.19 236 PRO A CA 1
ATOM 1773 C C . PRO A 1 236 ? 13.382 9.274 14.076 1.00 97.19 236 PRO A C 1
ATOM 1775 O O . PRO A 1 236 ? 12.508 10.130 14.184 1.00 97.19 236 PRO A O 1
ATOM 1778 N N . VAL A 1 237 ? 14.669 9.562 14.277 1.00 96.69 237 VAL A N 1
ATOM 1779 C CA . VAL A 1 237 ? 15.169 10.898 14.635 1.00 96.69 237 VAL A CA 1
ATOM 1780 C C . VAL A 1 237 ? 16.391 11.262 13.797 1.00 96.69 237 VAL A C 1
ATOM 1782 O O . VAL A 1 237 ? 17.136 10.388 13.350 1.00 96.69 237 VAL A O 1
ATOM 1785 N N . GLY A 1 238 ? 16.620 12.563 13.597 1.00 96.38 238 GLY A N 1
ATOM 1786 C CA . GLY A 1 238 ? 17.758 13.057 12.816 1.00 96.38 238 GLY A CA 1
ATOM 1787 C C . GLY A 1 238 ? 17.782 12.471 11.402 1.00 96.38 238 GLY A C 1
ATOM 1788 O O . GLY A 1 238 ? 16.747 12.423 10.735 1.00 96.38 238 GLY A O 1
ATOM 1789 N N . ASP A 1 239 ? 18.952 11.995 10.976 1.00 96.38 239 ASP A N 1
ATOM 1790 C CA . ASP A 1 239 ? 19.176 11.452 9.629 1.00 96.38 239 ASP A CA 1
ATOM 1791 C C . ASP A 1 239 ? 18.358 10.182 9.342 1.00 96.38 239 ASP A C 1
ATOM 1793 O O . ASP A 1 239 ? 18.048 9.899 8.185 1.00 96.38 239 ASP A O 1
ATOM 1797 N N . ALA A 1 240 ? 17.950 9.436 10.379 1.00 97.31 240 ALA A N 1
ATOM 1798 C CA . ALA A 1 240 ? 17.162 8.212 10.215 1.00 97.31 240 ALA A CA 1
ATOM 1799 C C . ALA A 1 240 ? 15.783 8.470 9.584 1.00 97.31 240 ALA A C 1
ATOM 1801 O O . ALA A 1 240 ? 15.227 7.567 8.965 1.00 97.31 240 ALA A O 1
ATOM 1802 N N . ARG A 1 241 ? 15.264 9.705 9.683 1.00 97.88 241 ARG A N 1
ATOM 1803 C CA . ARG A 1 241 ? 13.993 10.123 9.066 1.00 97.88 241 ARG A CA 1
ATOM 1804 C C . ARG A 1 241 ? 14.039 10.145 7.535 1.00 97.88 241 ARG A C 1
ATOM 1806 O O . ARG A 1 241 ? 12.994 10.146 6.898 1.00 97.88 241 ARG A O 1
ATOM 1813 N N . HIS A 1 242 ? 15.226 10.165 6.932 1.00 97.94 242 HIS A N 1
ATOM 1814 C CA . HIS A 1 242 ? 15.405 10.265 5.477 1.00 97.94 242 HIS A CA 1
ATOM 1815 C C . HIS A 1 242 ? 15.629 8.908 4.791 1.00 97.94 242 HIS A C 1
ATOM 1817 O O . HIS A 1 242 ? 16.005 8.856 3.618 1.00 97.94 242 HIS A O 1
ATOM 1823 N N . GLY A 1 243 ? 15.437 7.805 5.516 1.00 97.00 243 GLY A N 1
ATOM 1824 C CA . GLY A 1 243 ? 15.638 6.450 5.019 1.00 97.00 243 GLY A CA 1
ATOM 1825 C C . GLY A 1 243 ? 14.667 5.460 5.646 1.00 97.00 243 GLY A C 1
ATOM 1826 O O . GLY A 1 243 ? 13.939 5.785 6.581 1.00 97.00 243 GLY A O 1
ATOM 1827 N N . VAL A 1 244 ? 14.680 4.234 5.135 1.00 98.25 244 VAL A N 1
ATOM 1828 C CA . VAL A 1 244 ? 13.865 3.146 5.680 1.00 98.25 244 VAL A CA 1
ATOM 1829 C C . VAL A 1 244 ? 14.517 2.584 6.940 1.00 98.25 244 VAL A C 1
ATOM 1831 O O . VAL A 1 244 ? 15.704 2.250 6.925 1.00 98.25 244 VAL A O 1
ATOM 1834 N N . GLN A 1 245 ? 13.736 2.438 8.009 1.00 98.50 245 GLN A N 1
ATOM 1835 C CA . GLN A 1 245 ? 14.118 1.668 9.196 1.00 98.50 245 GLN A CA 1
ATOM 1836 C C . GLN A 1 245 ? 13.314 0.369 9.207 1.00 98.50 245 GLN A C 1
ATOM 1838 O O . GLN A 1 245 ? 12.106 0.414 9.005 1.00 98.50 245 GLN A O 1
ATOM 1843 N N . MET A 1 246 ? 13.969 -0.770 9.445 1.00 98.44 246 MET A N 1
ATOM 1844 C CA . MET A 1 246 ? 13.344 -2.100 9.439 1.00 98.44 246 MET A CA 1
ATOM 1845 C C . MET A 1 246 ? 13.608 -2.816 10.762 1.00 98.44 246 MET A C 1
ATOM 1847 O O . MET A 1 246 ? 14.746 -2.847 11.231 1.00 98.44 246 MET A O 1
ATOM 1851 N N . ALA A 1 247 ? 12.578 -3.433 11.334 1.00 98.62 247 ALA A N 1
ATOM 1852 C CA . ALA A 1 247 ? 12.682 -4.244 12.544 1.00 98.62 247 ALA A CA 1
ATOM 1853 C C . ALA A 1 247 ? 13.394 -5.577 12.283 1.00 98.62 247 ALA A C 1
ATOM 1855 O O . ALA A 1 247 ? 14.120 -6.087 13.138 1.00 98.62 247 ALA A O 1
ATOM 1856 N N . ALA A 1 248 ? 13.179 -6.143 11.095 1.00 98.44 248 ALA A N 1
ATOM 1857 C CA . ALA A 1 248 ? 13.813 -7.367 10.636 1.00 98.44 248 ALA A CA 1
ATOM 1858 C C . ALA A 1 248 ? 13.921 -7.389 9.105 1.00 98.44 248 ALA A C 1
ATOM 1860 O O . ALA A 1 248 ? 13.147 -6.745 8.395 1.00 98.44 248 ALA A O 1
ATOM 1861 N N . GLY A 1 249 ? 14.887 -8.159 8.601 1.00 98.31 249 GLY A N 1
ATOM 1862 C CA . GLY A 1 249 ? 15.165 -8.255 7.172 1.00 98.31 249 GLY A CA 1
ATOM 1863 C C . GLY A 1 249 ? 15.804 -6.995 6.589 1.00 98.31 249 GLY A C 1
ATOM 1864 O O . GLY A 1 249 ? 16.424 -6.191 7.284 1.00 98.31 249 GLY A O 1
ATOM 1865 N N . THR A 1 250 ? 15.711 -6.846 5.273 1.00 98.44 250 THR A N 1
ATOM 1866 C CA . THR A 1 250 ? 16.244 -5.705 4.524 1.00 98.44 250 THR A CA 1
ATOM 1867 C C . THR A 1 250 ? 15.276 -5.329 3.415 1.00 98.44 250 THR A C 1
ATOM 1869 O O . THR A 1 250 ? 14.872 -6.185 2.627 1.00 98.44 250 THR A O 1
ATOM 1872 N N . TYR A 1 251 ? 14.925 -4.043 3.342 1.00 98.62 251 TYR A N 1
ATOM 1873 C CA . TYR A 1 251 ? 14.163 -3.503 2.223 1.00 98.62 251 TYR A CA 1
ATOM 1874 C C . TYR A 1 251 ? 15.033 -3.501 0.965 1.00 98.62 251 TYR A C 1
ATOM 1876 O O . TYR A 1 251 ? 16.067 -2.832 0.913 1.00 98.62 251 TYR A O 1
ATOM 1884 N N . GLN A 1 252 ? 14.616 -4.260 -0.041 1.00 98.56 252 GLN A N 1
ATOM 1885 C CA . GLN A 1 252 ? 15.271 -4.338 -1.333 1.00 98.56 252 GLN A CA 1
ATOM 1886 C C . GLN A 1 252 ? 14.411 -3.618 -2.382 1.00 98.56 252 GLN A C 1
ATOM 1888 O O . GLN A 1 252 ? 13.338 -4.115 -2.729 1.00 98.56 252 GLN A O 1
ATOM 1893 N N . PRO A 1 253 ? 14.884 -2.492 -2.947 1.00 98.31 253 PRO A N 1
ATOM 1894 C CA . PRO A 1 253 ? 14.250 -1.891 -4.111 1.00 98.31 253 PRO A CA 1
ATOM 1895 C C . PRO A 1 253 ? 14.325 -2.826 -5.326 1.00 98.31 253 PRO A C 1
ATOM 1897 O O . PRO A 1 253 ? 15.410 -3.248 -5.729 1.00 98.31 253 PRO A O 1
ATOM 1900 N N . LEU A 1 254 ? 13.172 -3.118 -5.921 1.00 98.56 254 LEU A N 1
ATOM 1901 C CA . LEU A 1 254 ? 13.020 -3.818 -7.199 1.00 98.56 254 LEU A CA 1
ATOM 1902 C C . LEU A 1 254 ? 12.988 -2.838 -8.373 1.00 98.56 254 LEU A C 1
ATOM 1904 O O . LEU A 1 254 ? 13.495 -3.131 -9.454 1.00 98.56 254 LEU A O 1
ATOM 1908 N N . GLY A 1 255 ? 12.406 -1.662 -8.150 1.00 98.06 255 GLY A N 1
ATOM 1909 C CA . GLY A 1 255 ? 12.277 -0.617 -9.151 1.00 98.06 255 GLY A CA 1
ATOM 1910 C C . GLY A 1 255 ? 12.185 0.751 -8.503 1.00 98.06 255 GLY A C 1
ATOM 1911 O O . GLY A 1 255 ? 11.686 0.891 -7.389 1.00 98.06 255 GLY A O 1
ATOM 1912 N N . ARG A 1 256 ? 12.672 1.771 -9.205 1.00 98.19 256 ARG A N 1
ATOM 1913 C CA . ARG A 1 256 ? 12.623 3.163 -8.759 1.00 98.19 256 ARG A CA 1
ATOM 1914 C C . ARG A 1 256 ? 12.083 4.038 -9.871 1.00 98.19 256 ARG A C 1
ATOM 1916 O O . ARG A 1 256 ? 12.589 3.987 -10.994 1.00 98.19 256 ARG A O 1
ATOM 1923 N N . SER A 1 257 ? 11.088 4.869 -9.567 1.00 97.88 257 SER A N 1
ATOM 1924 C CA . SER A 1 257 ? 10.427 5.699 -10.574 1.00 97.88 257 SER A CA 1
ATOM 1925 C C . SER A 1 257 ? 11.434 6.515 -11.401 1.00 97.88 257 SER A C 1
ATOM 1927 O O . SER A 1 257 ? 12.270 7.278 -10.897 1.00 97.88 257 SER A O 1
ATOM 1929 N N . GLY A 1 258 ? 11.342 6.344 -12.718 1.00 96.94 258 GLY A N 1
ATOM 1930 C CA . GLY A 1 258 ? 12.129 7.037 -13.733 1.00 96.94 258 GLY A CA 1
ATOM 1931 C C . GLY A 1 258 ? 13.380 6.278 -14.165 1.00 96.94 258 GLY A C 1
ATOM 1932 O O . GLY A 1 258 ? 14.034 6.682 -15.131 1.00 96.94 258 GLY A O 1
ATOM 1933 N N . GLU A 1 259 ? 13.723 5.179 -13.499 1.00 97.75 259 GLU A N 1
ATOM 1934 C CA . GLU A 1 259 ? 14.795 4.280 -13.926 1.00 97.75 259 GLU A CA 1
ATOM 1935 C C . GLU A 1 259 ? 14.301 3.313 -14.999 1.00 97.75 259 GLU A C 1
ATOM 1937 O O . GLU A 1 259 ? 13.104 3.055 -15.110 1.00 97.75 259 GLU A O 1
ATOM 1942 N N . ARG A 1 260 ? 15.225 2.843 -15.847 1.00 97.69 260 ARG A N 1
ATOM 1943 C CA . ARG A 1 260 ? 14.897 1.899 -16.924 1.00 97.69 260 ARG A CA 1
ATOM 1944 C C . ARG A 1 260 ? 14.426 0.590 -16.306 1.00 97.69 260 ARG A C 1
ATOM 1946 O O . ARG A 1 260 ? 15.074 0.093 -15.387 1.00 97.69 260 ARG A O 1
ATOM 1953 N N . ILE A 1 261 ? 13.345 0.038 -16.839 1.00 98.25 261 ILE A N 1
ATOM 1954 C CA . ILE A 1 261 ? 12.914 -1.304 -16.463 1.00 98.25 261 ILE A CA 1
ATOM 1955 C C . ILE A 1 261 ? 13.869 -2.300 -17.145 1.00 98.25 261 ILE A C 1
ATOM 1957 O O . ILE A 1 261 ? 14.116 -2.174 -18.352 1.00 98.25 261 ILE A O 1
ATOM 1961 N N . PRO A 1 262 ? 14.471 -3.249 -16.404 1.00 97.19 262 PRO A N 1
ATOM 1962 C CA . PRO A 1 262 ? 15.336 -4.265 -16.993 1.00 97.19 262 PRO A CA 1
ATOM 1963 C C . PRO A 1 262 ? 14.634 -5.012 -18.125 1.00 97.19 262 PRO A C 1
ATOM 1965 O O . PRO A 1 262 ? 13.484 -5.406 -17.982 1.00 97.19 262 PRO A O 1
ATOM 1968 N N . HIS A 1 263 ? 15.335 -5.199 -19.246 1.00 96.50 263 HIS A N 1
ATOM 1969 C CA . HIS A 1 263 ? 14.853 -5.951 -20.414 1.00 96.50 263 HIS A CA 1
ATOM 1970 C C . HIS A 1 263 ? 13.495 -5.504 -20.992 1.00 96.50 263 HIS A C 1
ATOM 1972 O O . HIS A 1 263 ? 12.867 -6.270 -21.715 1.00 96.50 263 HIS A O 1
ATOM 1978 N N . SER A 1 264 ? 13.080 -4.260 -20.737 1.00 96.12 264 SER A N 1
ATOM 1979 C CA . SER A 1 264 ? 11.873 -3.680 -21.328 1.00 96.12 264 SER A CA 1
ATOM 1980 C C . SER A 1 264 ? 11.922 -3.673 -22.856 1.00 96.12 264 SER A C 1
ATOM 1982 O O . SER A 1 264 ? 12.930 -3.286 -23.461 1.00 96.12 264 SER A O 1
ATOM 1984 N N . ILE A 1 265 ? 10.809 -4.070 -23.475 1.00 90.81 265 ILE A N 1
ATOM 1985 C CA . ILE A 1 265 ? 10.662 -4.106 -24.934 1.00 90.81 265 ILE A CA 1
ATOM 1986 C C . ILE A 1 265 ? 10.447 -2.689 -25.483 1.00 90.81 265 ILE A C 1
ATOM 1988 O O . ILE A 1 265 ? 10.930 -2.366 -26.571 1.00 90.81 265 ILE A O 1
ATOM 1992 N N . GLU A 1 266 ? 9.781 -1.820 -24.719 1.00 86.81 266 GLU A N 1
ATOM 1993 C CA . GLU A 1 266 ? 9.405 -0.465 -25.149 1.00 86.81 266 GLU A CA 1
ATOM 1994 C C . GLU A 1 266 ? 10.383 0.642 -24.715 1.00 86.81 266 GLU A C 1
ATOM 1996 O O . GLU A 1 266 ? 10.082 1.842 -24.814 1.00 86.81 266 GLU A O 1
ATOM 2001 N N . ASP A 1 267 ? 11.556 0.251 -24.210 1.00 89.88 267 ASP A N 1
ATOM 2002 C CA . ASP A 1 267 ? 12.480 1.135 -23.491 1.00 89.88 267 ASP A CA 1
ATOM 2003 C C . ASP A 1 267 ? 11.762 1.953 -22.394 1.00 89.88 267 ASP A C 1
ATOM 2005 O O . ASP A 1 267 ? 11.886 3.180 -22.275 1.00 89.88 267 ASP A O 1
ATOM 2009 N N . GLY A 1 268 ? 10.914 1.250 -21.651 1.00 93.12 268 GLY A N 1
ATOM 2010 C CA . GLY A 1 268 ? 10.086 1.736 -20.568 1.00 93.12 268 GLY A CA 1
ATOM 2011 C C . GLY A 1 268 ? 10.884 2.038 -19.304 1.00 93.12 268 GLY A C 1
ATOM 2012 O O . GLY A 1 268 ? 11.981 1.529 -19.043 1.00 93.12 268 GLY A O 1
ATOM 2013 N N . ARG A 1 269 ? 10.304 2.912 -18.488 1.00 97.81 269 ARG A N 1
ATOM 2014 C CA . ARG A 1 269 ? 10.824 3.297 -17.178 1.00 97.81 269 ARG A CA 1
ATOM 2015 C C . ARG A 1 269 ? 9.734 3.118 -16.140 1.00 97.81 269 ARG A C 1
ATOM 2017 O O . ARG A 1 269 ? 8.566 3.331 -16.450 1.00 97.81 269 ARG A O 1
ATOM 2024 N N . PHE A 1 270 ? 10.118 2.798 -14.910 1.00 98.31 270 PHE A N 1
ATOM 2025 C CA . PHE A 1 270 ? 9.170 2.711 -13.800 1.00 98.31 270 PHE A CA 1
ATOM 2026 C C . PHE A 1 270 ? 8.387 4.025 -13.676 1.00 98.31 270 PHE A C 1
ATOM 2028 O O . PHE A 1 270 ? 8.988 5.104 -13.631 1.00 98.31 270 PHE A O 1
ATOM 2035 N N . GLY A 1 271 ? 7.059 3.933 -13.664 1.00 97.06 271 GLY A N 1
ATOM 2036 C CA . GLY A 1 271 ? 6.152 5.078 -13.593 1.00 97.06 271 GLY A CA 1
ATOM 2037 C C . GLY A 1 271 ? 6.088 5.928 -14.861 1.00 97.06 271 GLY A C 1
ATOM 2038 O O . GLY A 1 271 ? 5.562 7.034 -14.812 1.00 97.06 271 GLY A O 1
ATOM 2039 N N . GLN A 1 272 ? 6.631 5.477 -15.994 1.00 97.12 272 GLN A N 1
ATOM 2040 C CA . GLN A 1 272 ? 6.503 6.193 -17.263 1.00 97.12 272 GLN A CA 1
ATOM 2041 C C . GLN A 1 272 ? 5.249 5.736 -18.018 1.00 97.12 272 GLN A C 1
ATOM 2043 O O . GLN A 1 272 ? 5.306 4.842 -18.854 1.00 97.12 272 GLN A O 1
ATOM 2048 N N . ILE A 1 273 ? 4.124 6.372 -17.722 1.00 96.00 273 ILE A N 1
ATOM 2049 C CA . ILE A 1 273 ? 2.800 6.007 -18.220 1.00 96.00 273 ILE A CA 1
ATOM 2050 C C . ILE A 1 273 ? 2.680 6.383 -19.710 1.00 96.00 273 ILE A C 1
ATOM 2052 O O . ILE A 1 273 ? 2.812 7.570 -20.037 1.00 96.00 273 ILE A O 1
ATOM 2056 N N . PRO A 1 274 ? 2.458 5.416 -20.622 1.00 93.62 274 PRO A N 1
ATOM 2057 C CA . PRO A 1 274 ? 2.152 5.705 -22.020 1.00 93.62 274 PRO A CA 1
ATOM 2058 C C . PRO A 1 274 ? 0.766 6.351 -22.143 1.00 93.62 274 PRO A C 1
ATOM 2060 O O . PRO A 1 274 ? -0.191 5.919 -21.503 1.00 93.62 274 PRO A O 1
ATOM 2063 N N . LEU A 1 275 ? 0.661 7.409 -22.948 1.00 91.62 275 LEU A N 1
ATOM 2064 C CA . LEU A 1 275 ? -0.588 8.135 -23.181 1.00 91.62 275 LEU A CA 1
ATOM 2065 C C . LEU A 1 275 ? -1.149 7.839 -24.575 1.00 91.62 275 LEU A C 1
ATOM 2067 O O . LEU A 1 275 ? -0.409 7.541 -25.513 1.00 91.62 275 LEU A O 1
ATOM 2071 N N . ALA A 1 276 ? -2.466 7.996 -24.735 1.00 89.12 276 ALA A N 1
ATOM 2072 C CA . ALA A 1 276 ? -3.169 7.710 -25.990 1.00 89.12 276 ALA A CA 1
ATOM 2073 C C . ALA A 1 276 ? -2.717 8.575 -27.185 1.00 89.12 276 ALA A C 1
ATOM 2075 O O . ALA A 1 276 ? -2.901 8.186 -28.337 1.00 89.12 276 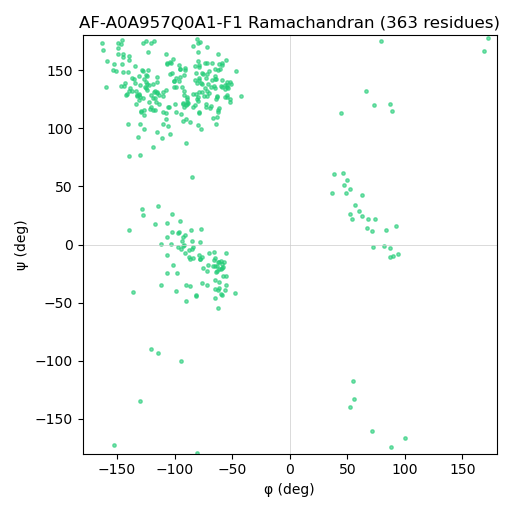ALA A O 1
ATOM 2076 N N . ASP A 1 277 ? -2.104 9.734 -26.934 1.00 90.50 277 ASP A N 1
ATOM 2077 C CA . ASP A 1 277 ? -1.527 10.602 -27.967 1.00 90.50 277 ASP A CA 1
ATOM 2078 C C . ASP A 1 277 ? -0.088 10.208 -28.370 1.00 90.50 277 ASP A C 1
ATOM 2080 O O . ASP A 1 277 ? 0.541 10.887 -29.185 1.00 90.50 277 ASP A O 1
ATOM 2084 N N . GLY A 1 278 ? 0.436 9.113 -27.808 1.00 88.38 278 GLY A N 1
ATOM 2085 C CA . GLY A 1 278 ? 1.797 8.620 -28.013 1.00 88.38 278 GLY A CA 1
ATOM 2086 C C . GLY A 1 278 ? 2.858 9.314 -27.153 1.00 88.38 278 GLY A C 1
ATOM 2087 O O . GLY A 1 278 ? 4.037 8.957 -27.236 1.00 88.38 278 GLY A O 1
ATOM 2088 N N . SER A 1 279 ? 2.482 10.302 -26.335 1.00 92.19 279 SER A N 1
ATOM 2089 C CA . SER A 1 279 ? 3.377 10.899 -25.345 1.00 92.19 279 SER A CA 1
ATOM 2090 C C . SER A 1 279 ? 3.475 10.028 -24.084 1.00 92.19 279 SER A C 1
ATOM 2092 O O . SER A 1 279 ? 2.871 8.959 -23.987 1.00 92.19 279 SER A O 1
ATOM 2094 N N . ARG A 1 280 ? 4.313 10.437 -23.125 1.00 92.38 280 ARG A N 1
ATOM 2095 C CA . ARG A 1 280 ? 4.540 9.691 -21.881 1.00 92.38 280 ARG A CA 1
ATOM 2096 C C . ARG A 1 280 ? 4.494 10.636 -20.682 1.00 92.38 280 ARG A C 1
ATOM 2098 O O . ARG A 1 280 ? 5.180 11.660 -20.691 1.00 92.38 280 ARG A O 1
ATOM 2105 N N . LEU A 1 281 ? 3.747 10.267 -19.644 1.00 94.19 281 LEU A N 1
ATOM 2106 C CA . LEU A 1 281 ? 3.720 10.955 -18.352 1.00 94.19 281 LEU A CA 1
ATOM 2107 C C . LEU A 1 281 ? 4.684 10.271 -17.380 1.00 94.19 281 LEU A C 1
ATOM 2109 O O . LEU A 1 281 ? 4.825 9.053 -17.385 1.00 94.19 281 LEU A O 1
ATOM 2113 N N . PHE A 1 282 ? 5.346 11.047 -16.526 1.00 96.06 282 PHE A N 1
ATOM 2114 C CA . PHE A 1 282 ? 6.121 10.496 -15.421 1.00 96.06 282 PHE A CA 1
ATOM 2115 C C . PHE A 1 282 ? 5.329 10.570 -14.113 1.00 96.06 282 PHE A C 1
ATOM 2117 O O . PHE A 1 282 ? 4.995 11.662 -13.659 1.00 96.06 282 PHE A O 1
ATOM 2124 N N . CYS A 1 283 ? 5.091 9.413 -13.500 1.00 96.75 283 CYS A N 1
ATOM 2125 C CA . CYS A 1 283 ? 4.436 9.253 -12.214 1.00 96.75 283 CYS A CA 1
ATOM 2126 C C . CYS A 1 283 ? 5.423 8.781 -11.138 1.00 96.75 283 CYS A C 1
ATOM 2128 O O . CYS A 1 283 ? 6.178 7.818 -11.306 1.00 96.75 283 CYS A O 1
ATOM 2130 N N . ASN A 1 284 ? 5.396 9.469 -9.999 1.00 97.19 284 ASN A N 1
ATOM 2131 C CA . ASN A 1 284 ? 6.226 9.180 -8.832 1.00 97.19 284 ASN A CA 1
ATOM 2132 C C . ASN A 1 284 ? 5.378 8.724 -7.635 1.00 97.19 284 ASN A C 1
ATOM 2134 O O . ASN A 1 284 ? 5.742 9.036 -6.505 1.00 97.19 284 ASN A O 1
ATOM 2138 N N . ARG A 1 285 ? 4.270 8.019 -7.883 1.00 97.62 285 ARG A N 1
ATOM 2139 C CA . ARG A 1 285 ? 3.317 7.514 -6.883 1.00 97.62 285 ARG A CA 1
ATOM 2140 C C . ARG A 1 285 ? 3.053 6.032 -7.138 1.00 97.62 285 ARG A C 1
ATOM 2142 O O . ARG A 1 285 ? 2.116 5.710 -7.853 1.00 97.62 285 ARG A O 1
ATOM 2149 N N . ALA A 1 286 ? 3.980 5.159 -6.747 1.00 98.12 286 ALA A N 1
ATOM 2150 C CA . ALA A 1 286 ? 3.764 3.715 -6.874 1.00 98.12 286 ALA A CA 1
ATOM 2151 C C . ALA A 1 286 ? 2.818 3.263 -5.759 1.00 98.12 286 ALA A C 1
ATOM 2153 O O . ALA A 1 286 ? 3.069 3.599 -4.612 1.00 98.12 286 ALA A O 1
ATOM 2154 N N . ASP A 1 287 ? 1.782 2.502 -6.085 1.00 97.69 287 ASP A N 1
ATOM 2155 C CA . ASP A 1 287 ? 0.681 2.205 -5.164 1.00 97.69 287 ASP A CA 1
ATOM 2156 C C . ASP A 1 287 ? 0.405 0.689 -5.105 1.00 97.69 287 ASP A C 1
ATOM 2158 O O . ASP A 1 287 ? 1.351 -0.091 -5.022 1.00 97.69 287 ASP A O 1
ATOM 2162 N N . GLY A 1 288 ? -0.847 0.235 -5.157 1.00 97.62 288 GLY A N 1
ATOM 2163 C CA . GLY A 1 288 ? -1.258 -1.156 -5.021 1.00 97.62 288 GLY A CA 1
ATOM 2164 C C . GLY A 1 288 ? -0.387 -2.172 -5.775 1.00 97.62 288 GLY A C 1
ATOM 2165 O O . GLY A 1 288 ? -0.181 -2.070 -6.987 1.00 97.62 288 GLY A O 1
ATOM 2166 N N . ASN A 1 289 ? 0.082 -3.199 -5.057 1.00 98.25 289 ASN A N 1
ATOM 2167 C CA . ASN A 1 289 ? 0.834 -4.324 -5.611 1.00 98.25 289 ASN A CA 1
ATOM 2168 C C . ASN A 1 289 ? -0.063 -5.553 -5.796 1.00 98.25 289 ASN A C 1
ATOM 2170 O O . ASN A 1 289 ? -0.862 -5.906 -4.932 1.00 98.25 289 ASN A O 1
ATOM 2174 N N . MET A 1 290 ? 0.143 -6.267 -6.899 1.00 97.62 290 MET A N 1
ATOM 2175 C CA . MET A 1 290 ? -0.521 -7.527 -7.227 1.00 97.62 290 MET A CA 1
ATOM 2176 C C . MET A 1 290 ? 0.550 -8.536 -7.630 1.00 97.62 290 MET A C 1
ATOM 2178 O O . MET A 1 290 ? 1.093 -8.468 -8.733 1.00 97.62 290 MET A O 1
ATOM 2182 N N . PHE A 1 291 ? 0.873 -9.473 -6.741 1.00 97.94 291 PHE A N 1
ATOM 2183 C CA . PHE A 1 291 ? 1.805 -10.548 -7.065 1.00 97.94 291 PHE A CA 1
ATOM 2184 C C . PHE A 1 291 ? 1.051 -11.768 -7.600 1.00 97.94 291 PHE A C 1
ATOM 2186 O O . PHE A 1 291 ? 0.233 -12.368 -6.904 1.00 97.94 291 PHE A O 1
ATOM 2193 N N . LEU A 1 292 ? 1.349 -12.133 -8.844 1.00 97.75 292 LEU A N 1
ATOM 2194 C CA . LEU A 1 292 ? 0.787 -1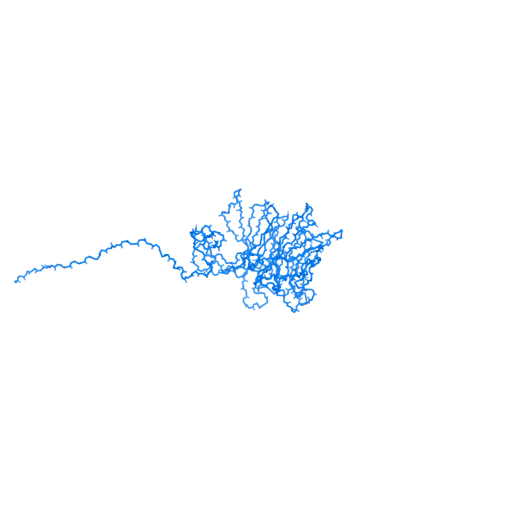3.273 -9.557 1.00 97.75 292 LEU A CA 1
ATOM 2195 C C . LEU A 1 292 ? 1.835 -14.396 -9.600 1.00 97.75 292 LEU A C 1
ATOM 2197 O O . LEU A 1 292 ? 2.714 -14.376 -10.472 1.00 97.75 292 LEU A O 1
ATOM 2201 N N . PRO A 1 293 ? 1.804 -15.362 -8.663 1.00 96.94 293 PRO A N 1
ATOM 2202 C CA . PRO A 1 293 ? 2.809 -16.415 -8.604 1.00 96.94 293 PRO A CA 1
ATOM 2203 C C . PRO A 1 293 ? 2.765 -17.302 -9.853 1.00 96.94 293 PRO A C 1
ATOM 2205 O O . PRO A 1 293 ? 1.697 -17.643 -10.367 1.00 96.94 293 PRO A O 1
ATOM 2208 N N . MET A 1 294 ? 3.942 -17.723 -10.312 1.00 96.69 294 MET A N 1
ATOM 2209 C CA . MET A 1 294 ? 4.106 -18.676 -11.420 1.00 96.69 294 MET A CA 1
ATOM 2210 C C . MET A 1 294 ? 4.541 -20.066 -10.947 1.00 96.69 294 MET A C 1
ATOM 2212 O O . MET A 1 294 ? 4.528 -21.024 -11.721 1.00 96.69 294 MET A O 1
ATOM 2216 N N . ASN A 1 295 ? 4.883 -20.200 -9.667 1.00 94.81 295 ASN A N 1
ATOM 2217 C CA . ASN A 1 295 ? 5.201 -21.470 -9.039 1.00 94.81 295 ASN A CA 1
ATOM 2218 C C . ASN A 1 295 ? 4.609 -21.549 -7.621 1.00 94.81 295 ASN A C 1
ATOM 2220 O O . ASN A 1 295 ? 4.249 -20.542 -7.014 1.00 94.81 295 ASN A O 1
ATOM 2224 N N . GLN A 1 296 ? 4.504 -22.766 -7.083 1.00 90.50 296 GLN A N 1
ATOM 2225 C CA . GLN A 1 296 ? 3.962 -22.988 -5.733 1.00 90.50 296 GLN A CA 1
ATOM 2226 C C . GLN A 1 296 ? 4.843 -22.380 -4.636 1.00 90.50 296 GLN A C 1
ATOM 2228 O O . GLN A 1 296 ? 4.335 -21.947 -3.605 1.00 90.50 296 GLN A O 1
ATOM 2233 N N . ALA A 1 297 ? 6.156 -22.318 -4.872 1.00 89.56 297 ALA A N 1
ATOM 2234 C CA . ALA A 1 297 ? 7.110 -21.720 -3.946 1.00 89.56 297 ALA A CA 1
ATOM 2235 C C . ALA A 1 297 ? 6.977 -20.191 -3.856 1.00 89.56 297 ALA A C 1
ATOM 2237 O O . ALA A 1 297 ? 7.651 -19.578 -3.033 1.00 89.56 297 ALA A O 1
ATOM 2238 N N . GLY A 1 298 ? 6.141 -19.569 -4.702 1.00 92.56 298 GLY A N 1
ATOM 2239 C CA . GLY A 1 298 ? 5.972 -18.122 -4.787 1.00 92.56 298 GLY A CA 1
ATOM 2240 C C . GLY A 1 298 ? 7.295 -17.383 -4.951 1.00 92.56 298 GLY A C 1
ATOM 2241 O O . GLY A 1 298 ? 7.387 -16.245 -4.512 1.00 92.56 298 GLY A O 1
ATOM 2242 N N . SER A 1 299 ? 8.309 -18.040 -5.520 1.00 95.00 299 SER A N 1
ATOM 2243 C CA . SER A 1 299 ? 9.666 -17.515 -5.687 1.00 95.00 299 SER A CA 1
ATOM 2244 C C . SER A 1 299 ? 9.865 -16.878 -7.060 1.00 95.00 299 SER A C 1
ATOM 2246 O O . SER A 1 299 ? 10.942 -16.374 -7.358 1.00 95.00 299 SER A O 1
ATOM 2248 N N . GLU A 1 300 ? 8.854 -16.939 -7.926 1.00 97.50 300 GLU A N 1
ATOM 2249 C CA . GLU A 1 300 ? 8.818 -16.236 -9.202 1.00 97.50 300 GLU A CA 1
ATOM 2250 C C . GLU A 1 300 ? 7.372 -15.924 -9.596 1.00 97.50 300 GLU A C 1
ATOM 2252 O O . GLU A 1 300 ? 6.441 -16.662 -9.244 1.00 97.50 300 GLU A O 1
ATOM 2257 N N . GLY A 1 301 ? 7.176 -14.824 -10.312 1.00 97.88 301 GLY A N 1
ATOM 2258 C CA . GLY A 1 301 ? 5.852 -14.385 -10.726 1.00 97.88 301 GLY A CA 1
ATOM 2259 C C . GLY A 1 301 ? 5.847 -13.007 -11.363 1.00 97.88 301 GLY A C 1
ATOM 2260 O O . GLY A 1 301 ? 6.882 -12.342 -11.443 1.00 97.88 301 GLY A O 1
ATOM 2261 N N . TYR A 1 302 ? 4.667 -12.573 -11.796 1.00 98.38 302 TYR A N 1
ATOM 2262 C CA . TYR A 1 302 ? 4.466 -11.196 -12.232 1.00 98.38 302 TYR A CA 1
ATOM 2263 C C . TYR A 1 302 ? 4.071 -10.331 -11.039 1.00 98.38 302 TYR A C 1
ATOM 2265 O O . TYR A 1 302 ? 3.067 -10.598 -10.389 1.00 98.38 302 TYR A O 1
ATOM 2273 N N . LEU A 1 303 ? 4.844 -9.289 -10.758 1.00 98.62 303 LEU A N 1
ATOM 2274 C CA . LEU A 1 303 ? 4.448 -8.209 -9.867 1.00 98.62 303 LEU A CA 1
ATOM 2275 C C . LEU A 1 303 ? 3.865 -7.087 -10.719 1.00 98.62 303 LEU A C 1
ATOM 2277 O O . LEU A 1 303 ? 4.589 -6.460 -11.495 1.00 98.62 303 LEU A O 1
ATOM 2281 N N . LEU A 1 304 ? 2.562 -6.859 -10.587 1.00 98.69 304 LEU A N 1
ATOM 2282 C CA . LEU A 1 304 ? 1.934 -5.667 -11.126 1.00 98.69 304 LEU A CA 1
ATOM 2283 C C . LEU A 1 304 ? 1.898 -4.604 -10.033 1.00 98.69 304 LEU A C 1
ATOM 2285 O O . LEU A 1 304 ? 1.540 -4.907 -8.897 1.00 98.69 304 LEU A O 1
ATOM 2289 N N . THR A 1 305 ? 2.239 -3.371 -10.384 1.00 98.69 305 THR A N 1
ATOM 2290 C CA . THR A 1 305 ? 2.221 -2.243 -9.447 1.00 98.69 305 THR A CA 1
ATOM 2291 C C . THR A 1 305 ? 1.481 -1.077 -10.067 1.00 98.69 305 THR A C 1
ATOM 2293 O O . THR A 1 305 ? 1.843 -0.628 -11.160 1.00 98.69 305 THR A O 1
ATOM 2296 N N . ASN A 1 306 ? 0.461 -0.605 -9.362 1.00 98.38 306 ASN A N 1
ATOM 2297 C CA . ASN A 1 306 ? -0.320 0.566 -9.714 1.00 98.38 306 ASN A CA 1
ATOM 2298 C C . ASN A 1 306 ? 0.504 1.857 -9.598 1.00 98.38 306 ASN A C 1
ATOM 2300 O O . ASN A 1 306 ? 1.488 1.933 -8.860 1.00 98.38 306 ASN A O 1
ATOM 2304 N N . TYR A 1 307 ? 0.075 2.876 -10.335 1.00 98.06 307 TYR A N 1
ATOM 2305 C CA . TYR A 1 307 ? 0.580 4.234 -10.257 1.00 98.06 307 TYR A CA 1
ATOM 2306 C C . TYR A 1 307 ? -0.577 5.219 -10.108 1.00 98.06 307 TYR A C 1
ATOM 2308 O O . TYR A 1 307 ? -1.362 5.418 -11.042 1.00 98.06 307 TYR A O 1
ATOM 2316 N N . GLU A 1 308 ? -0.624 5.874 -8.953 1.00 95.75 308 GLU A N 1
ATOM 2317 C CA . GLU A 1 308 ? -1.720 6.729 -8.504 1.00 95.75 308 GLU A CA 1
ATOM 2318 C C . GLU A 1 308 ? -1.571 8.165 -9.045 1.00 95.75 308 GLU A C 1
ATOM 2320 O O . GLU A 1 308 ? -1.426 9.155 -8.331 1.00 95.75 308 GLU A O 1
ATOM 2325 N N . CYS A 1 309 ? -1.517 8.294 -10.368 1.00 93.75 309 CYS A N 1
ATOM 2326 C CA . CYS A 1 309 ? -1.462 9.583 -11.056 1.00 93.75 309 CYS A CA 1
ATOM 2327 C C . CYS A 1 309 ? -2.686 9.788 -11.951 1.00 93.75 309 CYS A C 1
ATOM 2329 O O . CYS A 1 309 ? -3.502 8.890 -12.141 1.00 93.75 309 CYS A O 1
ATOM 2331 N N . THR A 1 310 ? -2.784 10.980 -12.542 1.00 90.31 310 THR A N 1
ATOM 2332 C CA . THR A 1 310 ? -3.721 11.266 -13.630 1.00 90.31 310 THR A CA 1
ATOM 2333 C C . THR A 1 310 ? -2.963 11.667 -14.898 1.00 90.31 310 THR A C 1
ATOM 2335 O O . THR A 1 310 ? -2.327 12.728 -14.909 1.00 90.31 310 THR A O 1
ATOM 2338 N N . PRO A 1 311 ? -3.048 10.877 -15.985 1.00 91.75 311 PRO A N 1
ATOM 2339 C CA . PRO A 1 311 ? -3.602 9.516 -16.049 1.00 91.75 311 PRO A CA 1
ATOM 2340 C C . PRO A 1 311 ? -2.879 8.529 -15.121 1.00 91.75 311 PRO A C 1
ATOM 2342 O O . PRO A 1 311 ? -1.712 8.743 -14.779 1.00 91.75 311 PRO A O 1
ATOM 2345 N N . GLY A 1 312 ? -3.591 7.480 -14.714 1.00 94.69 312 GLY A N 1
ATOM 2346 C CA . GLY A 1 312 ? -3.068 6.377 -13.913 1.00 94.69 312 GLY A CA 1
ATOM 2347 C C . GLY A 1 312 ? -2.263 5.399 -14.762 1.00 94.69 312 GLY A C 1
ATOM 2348 O O . GLY A 1 312 ? -2.166 5.535 -15.984 1.00 94.69 312 GLY A O 1
ATOM 2349 N N . GLY A 1 313 ? -1.640 4.415 -14.123 1.00 96.25 313 GLY A N 1
ATOM 2350 C CA . GLY A 1 313 ? -0.949 3.364 -14.855 1.00 96.25 313 GLY A CA 1
ATOM 2351 C C . GLY A 1 313 ? -0.652 2.134 -14.020 1.00 96.25 313 GLY A C 1
ATOM 2352 O O . GLY A 1 313 ? -0.841 2.112 -12.809 1.00 96.25 313 GLY A O 1
ATOM 2353 N N . VAL A 1 314 ? -0.147 1.103 -14.689 1.00 98.12 314 VAL A N 1
ATOM 2354 C CA . VAL A 1 314 ? 0.272 -0.152 -14.063 1.00 98.12 314 VAL A CA 1
ATOM 2355 C C . VAL A 1 314 ? 1.595 -0.567 -14.696 1.00 98.12 314 VAL A C 1
ATOM 2357 O O . VAL A 1 314 ? 1.725 -0.540 -15.917 1.00 98.12 314 VAL A O 1
ATOM 2360 N N . SER A 1 315 ? 2.591 -0.930 -13.893 1.00 98.19 315 SER A N 1
ATOM 2361 C CA . SER A 1 315 ? 3.744 -1.699 -14.388 1.00 98.19 315 SER A CA 1
ATOM 2362 C C . SER A 1 315 ? 3.478 -3.185 -14.232 1.00 98.19 315 SER A C 1
ATOM 2364 O O . SER A 1 315 ? 2.779 -3.575 -13.304 1.00 98.19 315 SER A O 1
ATOM 2366 N N . MET A 1 316 ? 4.042 -4.008 -15.112 1.00 97.88 316 MET A N 1
ATOM 2367 C CA . MET A 1 316 ? 4.036 -5.463 -14.993 1.00 97.88 316 MET A CA 1
ATOM 2368 C C . MET A 1 316 ? 5.470 -5.973 -15.098 1.00 97.88 316 MET A C 1
ATOM 2370 O O . MET A 1 316 ? 6.121 -5.822 -16.132 1.00 97.88 316 MET A O 1
ATOM 2374 N N . LEU A 1 317 ? 5.964 -6.563 -14.013 1.00 98.44 317 LEU A N 1
ATOM 2375 C CA . LEU A 1 317 ? 7.356 -6.971 -13.852 1.00 98.44 317 LEU A CA 1
ATOM 2376 C C . LEU A 1 317 ? 7.423 -8.476 -13.642 1.00 98.44 317 LEU A C 1
ATOM 2378 O O . LEU A 1 317 ? 6.808 -8.985 -12.711 1.00 98.44 317 LEU A O 1
ATOM 2382 N N . TYR A 1 318 ? 8.206 -9.193 -14.440 1.00 98.44 318 TYR A N 1
ATOM 2383 C CA . TYR A 1 318 ? 8.575 -10.558 -14.087 1.00 98.44 318 TYR A CA 1
ATOM 2384 C C . TYR A 1 318 ? 9.694 -10.510 -13.045 1.00 98.44 318 TYR A C 1
ATOM 2386 O O . TYR A 1 318 ? 10.809 -10.056 -13.332 1.00 98.44 318 TYR A O 1
ATOM 2394 N N . ILE A 1 319 ? 9.393 -10.964 -11.829 1.00 98.38 319 ILE A N 1
ATOM 2395 C CA . ILE A 1 319 ? 10.339 -11.006 -10.717 1.00 98.38 319 ILE A CA 1
ATOM 2396 C C . ILE A 1 319 ? 10.627 -12.443 -10.300 1.00 98.38 319 ILE A C 1
ATOM 2398 O O . ILE A 1 319 ? 9.750 -13.306 -10.315 1.00 98.38 319 ILE A O 1
ATOM 2402 N N . GLN A 1 320 ? 11.871 -12.694 -9.908 1.00 98.12 320 GLN A N 1
ATOM 2403 C CA . GLN A 1 320 ? 12.322 -14.007 -9.466 1.00 98.12 320 GLN A CA 1
ATOM 2404 C C . GLN A 1 320 ? 13.321 -13.866 -8.322 1.00 98.12 320 GLN A C 1
ATOM 2406 O O . GLN A 1 320 ? 14.203 -13.007 -8.366 1.00 98.12 320 GLN A O 1
ATOM 2411 N N . GLN A 1 321 ? 13.190 -14.730 -7.323 1.00 97.31 321 GLN A N 1
ATOM 2412 C CA . GLN A 1 321 ? 14.150 -14.875 -6.245 1.00 97.31 321 GLN A CA 1
ATOM 2413 C C . GLN A 1 321 ? 15.343 -15.720 -6.706 1.00 97.31 321 GLN A C 1
ATOM 2415 O O . GLN A 1 321 ? 15.189 -16.836 -7.207 1.00 97.31 321 GLN A O 1
ATOM 2420 N N . ASP A 1 322 ? 16.536 -15.176 -6.525 1.00 95.50 322 ASP A N 1
ATOM 2421 C CA . ASP A 1 322 ? 17.816 -15.817 -6.774 1.00 95.50 322 ASP A CA 1
ATOM 2422 C C . ASP A 1 322 ? 18.212 -16.766 -5.629 1.00 95.50 322 ASP A C 1
ATOM 2424 O O 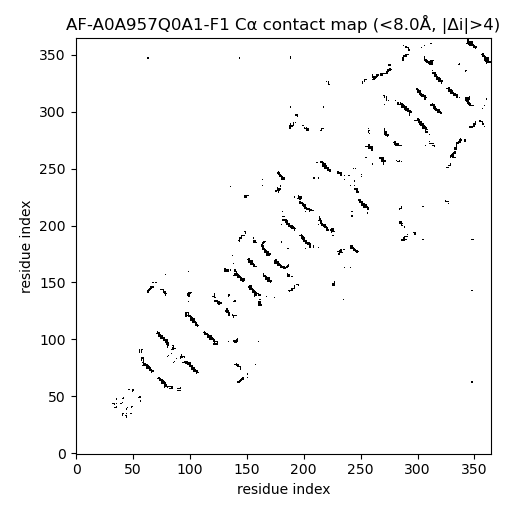. ASP A 1 322 ? 17.650 -16.756 -4.532 1.00 95.50 322 ASP A O 1
ATOM 2428 N N . GLY A 1 323 ? 19.205 -17.625 -5.882 1.00 93.00 323 GLY A N 1
ATOM 2429 C CA . GLY A 1 323 ? 19.657 -18.638 -4.916 1.00 93.00 323 GLY A CA 1
ATOM 2430 C C . GLY A 1 323 ? 20.288 -18.077 -3.632 1.00 93.00 323 GLY A C 1
ATOM 2431 O O . GLY A 1 323 ? 20.503 -18.830 -2.685 1.00 93.00 323 GLY A O 1
ATOM 2432 N N . ASP A 1 324 ? 20.589 -16.779 -3.596 1.00 93.81 324 ASP A N 1
ATOM 2433 C CA . ASP A 1 324 ? 21.049 -16.037 -2.418 1.00 93.81 324 ASP A CA 1
ATOM 2434 C C . ASP A 1 324 ? 19.899 -15.390 -1.619 1.00 93.81 324 ASP A C 1
ATOM 2436 O O . ASP A 1 324 ? 20.140 -14.774 -0.581 1.00 93.81 324 ASP A O 1
ATOM 2440 N N . GLY A 1 325 ? 18.650 -15.561 -2.067 1.00 93.44 325 GLY A N 1
ATOM 2441 C CA . GLY A 1 325 ? 17.448 -15.024 -1.435 1.00 93.44 325 GLY A CA 1
ATOM 2442 C C . GLY A 1 325 ? 17.080 -13.603 -1.867 1.00 93.44 325 GLY A C 1
ATOM 2443 O O . GLY A 1 325 ? 16.034 -13.109 -1.433 1.00 93.44 325 GLY A O 1
ATOM 2444 N N . LEU A 1 326 ? 17.889 -12.956 -2.714 1.00 97.50 326 LEU A N 1
ATOM 2445 C CA . LEU A 1 326 ? 17.574 -11.651 -3.293 1.00 97.50 326 LEU A CA 1
ATOM 2446 C C . LEU A 1 326 ? 16.591 -11.792 -4.447 1.00 97.50 326 LEU A C 1
ATOM 2448 O O . LEU A 1 326 ? 16.522 -12.825 -5.101 1.00 97.50 326 LEU A O 1
ATOM 2452 N N . TRP A 1 327 ? 15.835 -10.738 -4.716 1.00 98.06 327 TRP A N 1
ATOM 2453 C CA . TRP A 1 327 ? 14.893 -10.709 -5.829 1.00 98.06 327 TRP A CA 1
ATOM 2454 C C . TRP A 1 327 ? 15.428 -9.891 -6.991 1.00 98.06 327 TRP A C 1
ATOM 2456 O O . TRP A 1 327 ? 16.095 -8.877 -6.805 1.00 98.06 327 TRP A O 1
ATOM 2466 N N . ALA A 1 328 ? 15.097 -10.293 -8.205 1.00 98.12 328 ALA A N 1
ATOM 2467 C CA . ALA A 1 328 ? 15.520 -9.590 -9.398 1.00 98.12 328 ALA A CA 1
ATOM 2468 C C . ALA A 1 328 ? 14.359 -9.412 -10.367 1.00 98.12 328 ALA A C 1
ATOM 2470 O O . ALA A 1 328 ? 13.584 -10.338 -10.605 1.00 98.12 328 ALA A O 1
ATOM 2471 N N . VAL A 1 329 ? 14.296 -8.227 -10.971 1.00 98.44 329 VAL A N 1
ATOM 2472 C CA . VAL A 1 329 ? 13.435 -7.954 -12.122 1.00 98.44 329 VAL A CA 1
ATOM 2473 C C . VAL A 1 329 ? 14.123 -8.517 -13.362 1.00 98.44 329 VAL A C 1
ATOM 2475 O O . VAL A 1 329 ? 15.199 -8.057 -13.749 1.00 98.44 329 VAL A O 1
ATOM 2478 N N . ARG A 1 330 ? 13.529 -9.552 -13.952 1.00 97.75 330 ARG A N 1
ATOM 2479 C CA . ARG A 1 330 ? 14.058 -10.250 -15.132 1.00 97.75 330 ARG A CA 1
ATOM 2480 C C . ARG A 1 330 ? 13.627 -9.587 -16.431 1.00 97.75 330 ARG A C 1
ATOM 2482 O O . ARG A 1 330 ? 14.411 -9.549 -17.369 1.00 97.75 330 ARG A O 1
ATOM 2489 N N . GLU A 1 331 ? 12.411 -9.063 -16.462 1.00 97.50 331 GLU A N 1
ATOM 2490 C CA . GLU A 1 331 ? 11.847 -8.265 -17.550 1.00 97.50 331 GLU A CA 1
ATOM 2491 C C . GLU A 1 331 ? 10.631 -7.492 -17.036 1.00 97.50 331 GLU A C 1
ATOM 2493 O O . GLU A 1 331 ? 10.121 -7.772 -15.946 1.00 97.50 331 GLU A O 1
ATOM 2498 N N . GLY A 1 332 ? 10.152 -6.526 -17.809 1.00 97.56 332 GLY A N 1
ATOM 2499 C CA . GLY A 1 332 ? 8.901 -5.848 -17.513 1.00 97.56 332 GLY A CA 1
ATOM 2500 C C . GLY A 1 332 ? 8.684 -4.616 -18.370 1.00 97.56 332 GLY A C 1
ATOM 2501 O O . GLY A 1 332 ? 9.611 -4.099 -18.991 1.00 97.56 332 GLY A O 1
ATOM 2502 N N . ASP A 1 333 ? 7.456 -4.123 -18.349 1.00 97.81 333 ASP A N 1
ATOM 2503 C CA . ASP A 1 333 ? 7.033 -2.938 -19.085 1.00 97.81 333 ASP A CA 1
ATOM 2504 C C . ASP A 1 333 ? 5.907 -2.218 -18.326 1.00 97.81 333 ASP A C 1
ATOM 2506 O O . ASP A 1 333 ? 5.347 -2.725 -17.348 1.00 97.81 333 ASP A O 1
ATOM 2510 N N . MET A 1 334 ? 5.593 -1.002 -18.769 1.00 97.38 334 MET A N 1
ATOM 2511 C CA . MET A 1 334 ? 4.363 -0.318 -18.374 1.00 97.38 334 MET A CA 1
ATOM 2512 C C . MET A 1 334 ? 3.215 -0.858 -19.233 1.00 97.38 334 MET A C 1
ATOM 2514 O O . MET A 1 334 ? 3.391 -1.074 -20.428 1.00 97.38 334 MET A O 1
ATOM 2518 N N . VAL A 1 335 ? 2.048 -1.084 -18.637 1.00 95.94 335 VAL A N 1
ATOM 2519 C CA . VAL A 1 335 ? 0.849 -1.517 -19.362 1.00 95.94 335 VAL A CA 1
ATOM 2520 C C . VAL A 1 335 ? 0.312 -0.345 -20.182 1.00 95.94 335 VAL A C 1
ATOM 2522 O O . VAL A 1 335 ? 0.088 0.742 -19.646 1.00 95.94 335 VAL A O 1
ATOM 2525 N N . ASP A 1 336 ? 0.096 -0.569 -21.479 1.00 94.38 336 ASP A N 1
ATOM 2526 C CA . ASP A 1 336 ? -0.488 0.426 -22.376 1.00 94.38 336 ASP A CA 1
ATOM 2527 C C . ASP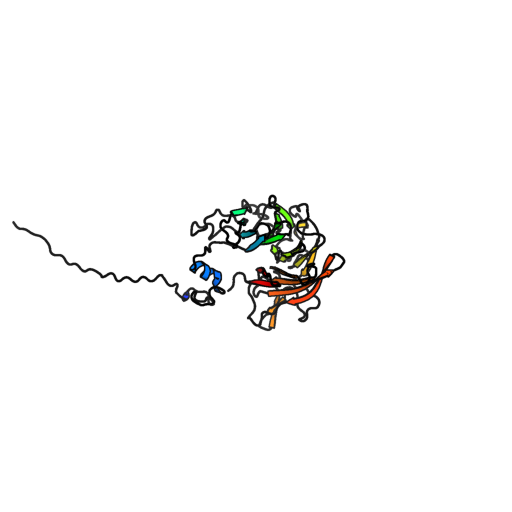 A 1 336 ? -2.023 0.377 -22.349 1.00 94.38 336 ASP A C 1
ATOM 2529 O O . ASP A 1 336 ? -2.659 -0.510 -22.923 1.00 94.38 336 ASP A O 1
ATOM 2533 N N . PHE A 1 337 ? -2.621 1.368 -21.688 1.00 94.44 337 PHE A N 1
ATOM 2534 C CA . PHE A 1 337 ? -4.070 1.562 -21.626 1.00 94.44 337 PHE A CA 1
ATOM 2535 C C . PHE A 1 337 ? -4.613 2.474 -22.743 1.00 94.44 337 PHE A C 1
ATOM 2537 O O . PHE A 1 337 ? -5.797 2.814 -22.731 1.00 94.44 337 PHE A O 1
ATOM 2544 N N . ALA A 1 338 ? -3.811 2.867 -23.742 1.00 90.88 338 ALA A N 1
ATOM 2545 C CA . ALA A 1 338 ? -4.240 3.766 -24.820 1.00 90.88 338 ALA A CA 1
ATOM 2546 C C . ALA A 1 338 ? -5.489 3.270 -25.565 1.00 90.88 338 ALA A C 1
ATOM 2548 O O . ALA A 1 338 ? -6.348 4.070 -25.936 1.00 90.88 338 ALA A O 1
ATOM 2549 N N . ALA A 1 339 ? -5.634 1.951 -25.735 1.00 91.94 339 ALA A N 1
ATOM 2550 C CA . ALA A 1 339 ? -6.791 1.344 -26.396 1.00 91.94 339 ALA A CA 1
ATOM 2551 C C . ALA A 1 339 ? -8.129 1.586 -25.665 1.00 91.94 339 ALA A C 1
ATOM 2553 O O . ALA A 1 339 ? -9.187 1.448 -26.281 1.00 91.94 339 ALA A O 1
ATOM 2554 N N . VAL A 1 340 ? -8.085 1.952 -24.379 1.00 90.31 340 VAL A N 1
ATOM 2555 C CA . VAL A 1 340 ? -9.250 2.284 -23.541 1.00 90.31 340 VAL A CA 1
ATOM 2556 C C . VAL A 1 340 ? -9.231 3.737 -23.044 1.00 90.31 340 VAL A C 1
ATOM 2558 O O . VAL A 1 340 ? -9.990 4.084 -22.151 1.00 90.31 340 VAL A O 1
ATOM 2561 N N . ASN A 1 341 ? -8.428 4.605 -23.674 1.00 88.31 341 ASN A N 1
ATOM 2562 C CA . ASN A 1 341 ? -8.216 6.017 -23.314 1.00 88.31 341 ASN A CA 1
ATOM 2563 C C . ASN A 1 341 ? -7.483 6.264 -21.982 1.00 88.31 341 ASN A C 1
ATOM 2565 O O . ASN A 1 341 ? -7.549 7.370 -21.446 1.00 88.31 341 ASN A O 1
ATOM 2569 N N . GLY A 1 342 ? -6.721 5.284 -21.498 1.00 91.38 342 GLY A N 1
ATOM 2570 C CA . GLY A 1 342 ? -5.994 5.380 -20.235 1.00 91.38 342 GLY A CA 1
ATOM 2571 C C . GLY A 1 342 ? -6.826 4.939 -19.034 1.00 91.38 342 GLY A C 1
ATOM 2572 O O . GLY A 1 342 ? -7.937 4.437 -19.179 1.00 91.38 342 GLY A O 1
ATOM 2573 N N . THR A 1 343 ? -6.244 5.126 -17.856 1.00 92.31 343 THR A N 1
ATOM 2574 C CA . THR A 1 343 ? -6.870 4.882 -16.553 1.00 92.31 343 THR A CA 1
ATOM 2575 C C . THR A 1 343 ? -6.733 6.119 -15.666 1.00 92.31 343 THR A C 1
ATOM 2577 O O . THR A 1 343 ? -6.050 7.087 -16.027 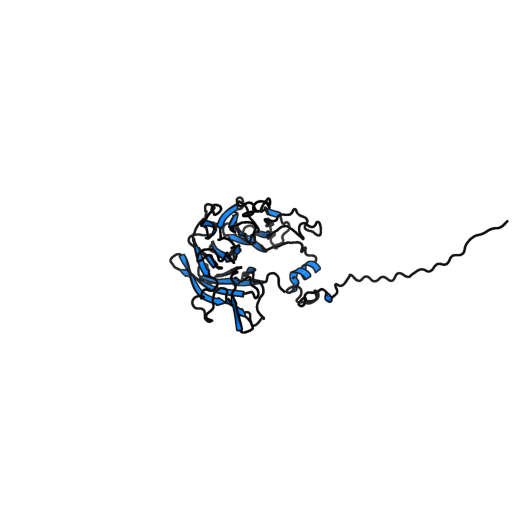1.00 92.31 343 THR A O 1
ATOM 2580 N N . TRP A 1 344 ? -7.368 6.109 -14.500 1.00 90.75 344 TRP A N 1
ATOM 2581 C CA . TRP A 1 344 ? -7.401 7.220 -13.550 1.00 90.75 344 TRP A CA 1
ATOM 2582 C C . TRP A 1 344 ? -6.975 6.756 -12.155 1.00 90.75 344 TRP A C 1
ATOM 2584 O O . TRP A 1 344 ? -7.539 5.788 -11.667 1.00 90.75 344 TRP A O 1
ATOM 2594 N N . HIS A 1 345 ? -5.981 7.407 -11.529 1.00 92.81 345 HIS A N 1
ATOM 2595 C CA . HIS A 1 345 ? -5.581 7.173 -10.128 1.00 92.81 345 HIS A CA 1
ATOM 2596 C C . HIS A 1 345 ? -5.635 5.697 -9.702 1.00 92.81 345 HIS A C 1
ATOM 2598 O O . HIS A 1 345 ? -6.402 5.313 -8.822 1.00 92.81 345 HIS A O 1
ATOM 2604 N N . ASN A 1 346 ? -4.860 4.837 -10.367 1.00 96.19 346 ASN A N 1
ATOM 2605 C CA . ASN A 1 346 ? -4.801 3.435 -9.968 1.00 96.19 346 ASN A CA 1
ATOM 2606 C C . ASN A 1 346 ? -4.221 3.362 -8.547 1.00 96.19 346 ASN A C 1
ATOM 2608 O O . ASN A 1 346 ? -3.035 3.636 -8.376 1.00 96.19 346 ASN A O 1
ATOM 2612 N N . CYS A 1 347 ? -5.056 3.014 -7.571 1.00 93.62 347 CYS A N 1
ATOM 2613 C CA . CYS A 1 347 ? -4.741 3.045 -6.144 1.00 93.62 347 CYS A CA 1
ATOM 2614 C C . CYS A 1 347 ? -4.753 1.616 -5.585 1.00 93.62 347 CYS A C 1
ATOM 2616 O O . CYS A 1 347 ? -3.780 0.873 -5.756 1.00 93.62 347 CYS A O 1
ATOM 2618 N N . PHE A 1 348 ? -5.892 1.161 -5.048 1.00 91.12 348 PHE A N 1
ATOM 2619 C CA . PHE A 1 348 ? -6.025 -0.165 -4.448 1.00 91.12 348 PHE A CA 1
ATOM 2620 C C . PHE A 1 348 ? -5.842 -1.315 -5.452 1.00 91.12 348 PHE A C 1
ATOM 2622 O O . PHE A 1 348 ? -6.152 -1.228 -6.649 1.00 91.12 348 PHE A O 1
ATOM 2629 N N . ALA A 1 349 ? -5.358 -2.439 -4.931 1.00 93.44 349 ALA A N 1
ATOM 2630 C CA . ALA A 1 349 ? -5.011 -3.626 -5.690 1.00 93.44 349 ALA A CA 1
ATOM 2631 C C . ALA A 1 349 ? -5.534 -4.896 -5.018 1.00 93.44 349 ALA A C 1
ATOM 2633 O O . ALA A 1 349 ? -5.463 -5.056 -3.804 1.00 93.44 349 ALA A O 1
ATOM 2634 N N . SER A 1 350 ? -5.982 -5.854 -5.827 1.00 93.00 350 SER A N 1
ATOM 2635 C CA . SER A 1 350 ? -6.280 -7.206 -5.352 1.00 93.00 350 SER A CA 1
ATOM 2636 C C . SER A 1 350 ? -5.936 -8.261 -6.400 1.00 93.00 350 SER A C 1
ATOM 2638 O O . SER A 1 350 ? -5.719 -7.961 -7.575 1.00 93.00 350 SER A O 1
ATOM 2640 N N . VAL A 1 351 ? -5.851 -9.519 -5.972 1.00 94.50 351 VAL A N 1
ATOM 2641 C CA . VAL A 1 351 ? -5.594 -10.664 -6.852 1.00 94.50 351 VAL A CA 1
ATOM 2642 C C . VAL A 1 351 ? -6.754 -11.640 -6.733 1.00 94.50 351 VAL A C 1
ATOM 2644 O O . VAL A 1 351 ? -7.142 -12.045 -5.640 1.00 94.50 351 VAL A O 1
ATOM 2647 N N . THR A 1 352 ? -7.313 -12.028 -7.874 1.00 94.00 352 THR A N 1
ATOM 2648 C CA . THR A 1 352 ? -8.390 -13.023 -7.930 1.00 94.00 352 THR A CA 1
ATOM 2649 C C . THR A 1 352 ? -7.878 -14.440 -7.634 1.00 94.00 352 THR A C 1
ATOM 2651 O O . THR A 1 352 ? -6.723 -14.755 -7.936 1.00 94.00 352 THR A O 1
ATOM 2654 N N . PRO A 1 353 ? -8.744 -15.365 -7.170 1.00 91.00 353 PRO A N 1
ATOM 2655 C CA . PRO A 1 353 ? -8.380 -16.775 -6.980 1.00 91.00 353 PRO A CA 1
ATOM 2656 C C . PRO A 1 353 ? -7.901 -17.501 -8.250 1.00 91.00 353 PRO A C 1
ATOM 2658 O O . PRO A 1 353 ? -7.286 -18.561 -8.163 1.00 91.00 353 PRO A O 1
ATOM 2661 N N . TRP A 1 354 ? -8.174 -16.950 -9.437 1.00 95.06 354 TRP A N 1
ATOM 2662 C CA . TRP A 1 354 ? -7.711 -17.457 -10.735 1.00 95.06 354 TRP A CA 1
ATOM 2663 C C . TRP A 1 354 ? -6.520 -16.662 -11.301 1.00 95.06 354 TRP A C 1
ATOM 2665 O O . TRP A 1 354 ? -6.299 -16.649 -12.511 1.00 95.06 354 TRP A O 1
ATOM 2675 N N . ASN A 1 355 ? -5.726 -16.040 -10.423 1.00 95.44 355 ASN A N 1
ATOM 2676 C CA . ASN A 1 355 ? -4.427 -15.431 -10.726 1.00 95.44 355 ASN A CA 1
ATOM 2677 C C . ASN A 1 355 ? -4.483 -14.265 -11.731 1.00 95.44 355 ASN A C 1
ATOM 2679 O O . ASN A 1 355 ? -3.670 -14.166 -12.647 1.00 95.44 355 ASN A O 1
ATOM 2683 N N . THR A 1 356 ? -5.471 -13.385 -11.576 1.00 96.25 356 THR A N 1
ATOM 2684 C CA . THR A 1 356 ? -5.592 -12.121 -12.324 1.00 96.25 356 THR A CA 1
ATOM 2685 C C . THR A 1 356 ? -5.520 -10.945 -11.358 1.00 96.25 356 THR A C 1
ATOM 2687 O O . THR A 1 356 ? -6.220 -10.966 -10.342 1.00 96.25 356 THR A O 1
ATOM 2690 N N . GLY A 1 357 ? -4.699 -9.942 -11.676 1.00 96.06 357 GLY A N 1
ATOM 2691 C CA . GLY A 1 357 ? -4.620 -8.689 -10.924 1.00 96.06 357 GLY A CA 1
ATOM 2692 C C . GLY A 1 357 ? -5.807 -7.774 -11.225 1.00 96.06 357 GLY A C 1
ATOM 2693 O O . GLY A 1 357 ? -6.227 -7.658 -12.376 1.00 96.06 357 GLY A O 1
ATOM 2694 N N . LEU A 1 358 ? -6.344 -7.140 -10.187 1.00 95.44 358 LEU A N 1
ATOM 2695 C CA . LEU A 1 358 ? -7.404 -6.144 -10.259 1.00 95.44 358 LEU A CA 1
ATOM 2696 C C . LEU A 1 358 ? -6.860 -4.817 -9.732 1.00 95.44 358 LEU A C 1
ATOM 2698 O O . LEU A 1 358 ? -6.509 -4.707 -8.558 1.00 95.44 358 LEU A O 1
ATOM 2702 N N . SER A 1 359 ? -6.804 -3.826 -10.617 1.00 95.00 359 SER A N 1
ATOM 2703 C CA . SER A 1 359 ? -6.466 -2.444 -10.285 1.00 95.00 359 SER A CA 1
ATOM 2704 C C . SER A 1 359 ? -7.748 -1.634 -10.099 1.00 95.00 359 SER A C 1
ATOM 2706 O O . SER A 1 359 ? -8.703 -1.840 -10.851 1.00 95.00 359 SER A O 1
ATOM 2708 N N . SER A 1 360 ? -7.768 -0.732 -9.119 1.00 91.69 360 SER A N 1
ATOM 2709 C CA . SER A 1 360 ? -8.931 0.105 -8.801 1.00 91.69 360 SER A CA 1
ATOM 2710 C C . SER A 1 360 ? -8.614 1.572 -9.065 1.00 91.69 360 SER A C 1
ATOM 2712 O O . SER A 1 360 ? -7.579 2.061 -8.621 1.00 91.69 360 SER A O 1
ATOM 2714 N N . GLU A 1 361 ? -9.496 2.261 -9.783 1.00 90.50 361 GLU A N 1
ATOM 2715 C CA . GLU A 1 361 ? -9.403 3.704 -10.016 1.00 90.50 361 GLU A CA 1
ATOM 2716 C C . GLU A 1 361 ? -10.028 4.455 -8.832 1.00 90.50 361 GLU A C 1
ATOM 2718 O O . GLU A 1 361 ? -11.217 4.288 -8.551 1.00 90.50 361 GLU A O 1
ATOM 2723 N N . GLU A 1 362 ? -9.238 5.261 -8.120 1.00 83.94 362 GLU A N 1
ATOM 2724 C CA . GLU A 1 362 ? -9.742 6.173 -7.086 1.00 83.94 362 GLU A CA 1
ATOM 2725 C C . GLU A 1 362 ? -10.276 7.458 -7.741 1.00 83.94 362 GLU A C 1
ATOM 2727 O O . GLU A 1 362 ? -9.766 7.903 -8.767 1.00 83.94 362 GLU A O 1
ATOM 2732 N N . LEU A 1 363 ? -11.303 8.081 -7.153 1.00 72.00 363 LEU A N 1
ATOM 2733 C CA . LEU A 1 363 ? -11.827 9.388 -7.586 1.00 72.00 363 LEU A CA 1
ATOM 2734 C C . LEU A 1 363 ? -12.059 9.514 -9.115 1.00 72.00 363 LEU A C 1
ATOM 2736 O O . LEU A 1 363 ? -11.571 10.482 -9.715 1.00 72.00 363 LEU A O 1
ATOM 2740 N N . PRO A 1 364 ? -12.773 8.566 -9.761 1.00 62.03 364 PRO A N 1
ATOM 2741 C CA . PRO A 1 364 ? -12.994 8.612 -11.204 1.00 62.03 364 PRO A CA 1
ATOM 2742 C C . PRO A 1 364 ? -13.748 9.896 -11.625 1.00 62.03 364 PRO A C 1
ATOM 2744 O O . PRO A 1 364 ? -14.496 10.456 -10.816 1.00 62.03 364 PRO A O 1
ATOM 2747 N N . PRO A 1 365 ? -13.517 10.385 -12.860 1.00 57.91 365 PRO A N 1
ATOM 2748 C CA . PRO A 1 365 ? -13.936 11.712 -13.335 1.00 57.91 365 PRO A CA 1
ATOM 2749 C C . PRO A 1 365 ? -15.448 11.966 -13.434 1.00 57.91 365 PRO A C 1
ATOM 2751 O O . PRO A 1 365 ? -16.228 11.001 -13.597 1.00 57.91 365 PRO A O 1
#

Sequence (365 aa):
MQRVTIIALRIAALIAFSCAPPAMAQADLPPFAIPLDHPAAPFLESYRFAVQEGATAEWRKMEGIAYDPTANRLYLAMSAVDQGMTDGKGDIDVAVNKCGVIYAAELDDEYTLHELYPLISGGPYNADDSDNPCPVDNIANPDNLAVDGAGNLWIAEDSAEHANNMLWMFDGSTLHRFATVPLGAEVTGLHINANNVLLFNISHPDGANLYPYNRSLIGVVTGYTAGAAFTSVPVPVGDARHGVQMAAGTYQPLGRSGERIPHSIEDGRFGQIPLADGSRLFCNRADGNMFLPMNQAGSEGYLLTNYECTPGGVSMLYIQQDGDGLWAVREGDMVDFAAVNGTWHNCFASVTPWNTGLSSEELPP

Nearest PDB structures (foldseek):
  6s5q-assembly1_A  TM=4.019E-01  e=1.997E-02  Ophiorrhiza pumila
  6q0r-assembly1_A  TM=3.321E-01  e=6.353E-02  Homo sapiens
  8bu9-assembly2_D  TM=2.383E-01  e=8.166E-03  Homo sapiens
  8ajn-assembly1_A  TM=3.403E-01  e=1.259E-01  Homo sapiens
  2oaj-assembly1_A  TM=1.943E-01  e=7.936E-01  Saccharomyces cerevisiae

pLDDT: mean 90.67, std 16.61, range [29.56, 98.88]

Mean predicted aligned error: 7.11 Å

Secondary structure (DSSP, 8-state):
-----------PPPP-------PPPGGGS-TTPPPTTSTTHHHHSHHHHHHHTT-----S-EEEEEEETTTTEEEEEES-B-GGGSSS-SS-----BTT-EEEEEEB-TT--B---EEEEE-----TT-SS-SS-TTS-SSEEEEEE-TTSPEEEEE--SSSSS-EEEEE-SS-EEEEEEPPTT-EEEEEEE-TT--EEEEEES--TTSPTTTTS-EEEEEES--TTS---PPPPP-GGGGGS-EESSSEEEEEEETTSBPTT-SS--BTTEEE-TTS-EEE---EEEEEEEESSTT-SEEEEEEEE-SSSBEEEEEEEEE-TTS-EEEEEEEE---GGGT-BS-EEEEEE-TTS-EEEEESS--

Radius of gyration: 25.73 Å; Cα contacts (8 Å, |Δi|>4): 949; chains: 1; bounding box: 108×68×49 Å